Protein AF-A0AA37SQY0-F1 (afdb_monomer_lite)

Foldseek 3Di:
DDDPPDPDDDDPDDDPPPPPPVPDPCPVQVDADDDPPWDKDWFFFAKDWDKDKDKDKFWFAQDDDPPDPQWDKDKDQPDPVVSDIDIGIGGNDCVVDVRTDIDIDIDMDGPDIHHTRGIHIFTADDPVRQDLVLLLLLQVLLVVVVLHDPVSNDRDDDDPSSLNSLQVQCVVVSHTGRGRGPVSCVVSVND

Organism: NCBI:txid1099794

Secondary structure (DSSP, 8-state):
--S-----S-------------------TTS----TT-EEEEEEEPPEEEEEEEEEEEEEE----TT-TTEEEEEEEEETTTTEEEEEEEES-TTT---EEEEEEEEEEEEEEE---EEEEEEE--GGG--HHHHHHHHHHHHHTTSS-GGG-S-----HHHHHHHHHHHHHTTPPBSS-BHHHHHHTT--

Radius of gyration: 27.61 Å; chains: 1; bounding box: 55×55×75 Å

Sequence (191 aa):
MSLLKRYFFTFISLIILNHVSGQRNEKNDDFPPAEPGKCYAKCLIEDQIIFKTDSIDLIIYAGSKKDNPYVQEESILINEANKLTYTFLSVIDTTQEKDFIIHRQAIKWIEDVIAGGYTEWQEVVCEEDITPTLVAELRKKLYLKGYGQQSELKEGSVDSNLKAALVNYQKNNGLPIGSFDIKTLASLDLI

InterPro domains:
  IPR036365 PGBD-like superfamily [SSF47090] (126-188)

Structure (mmCIF, N/CA/C/O backbone):
data_AF-A0AA37SQY0-F1
#
_entry.id   AF-A0AA37SQY0-F1
#
loop_
_atom_site.group_PDB
_atom_site.id
_atom_site.type_symbol
_atom_site.label_atom_id
_atom_site.label_alt_id
_atom_site.label_comp_id
_atom_site.label_asym_id
_atom_site.label_entity_id
_atom_site.label_seq_id
_atom_site.pdbx_PDB_ins_code
_atom_site.Cartn_x
_atom_site.Cartn_y
_atom_site.Cartn_z
_atom_site.occupancy
_atom_site.B_iso_or_equiv
_atom_site.auth_seq_id
_atom_site.auth_comp_id
_atom_site.auth_asym_id
_atom_site.auth_atom_id
_atom_site.pdbx_PDB_model_num
ATOM 1 N N . MET A 1 1 ? -14.508 -25.262 45.337 1.00 43.69 1 MET A N 1
ATOM 2 C CA . MET A 1 1 ? -14.708 -26.680 45.698 1.00 43.69 1 MET A CA 1
ATOM 3 C C . MET A 1 1 ? -15.778 -27.243 44.777 1.00 43.69 1 MET A C 1
ATOM 5 O O . MET A 1 1 ? -16.863 -26.694 44.797 1.00 43.69 1 MET A O 1
ATOM 9 N N . SER A 1 2 ? -15.432 -28.263 43.972 1.00 43.53 2 SER A N 1
ATOM 10 C CA . SER A 1 2 ? -16.339 -29.173 43.236 1.00 43.53 2 SER A CA 1
ATOM 11 C C . SER A 1 2 ? -17.357 -28.511 42.287 1.00 43.53 2 SER A C 1
ATOM 13 O O . SER A 1 2 ? -18.346 -27.967 42.748 1.00 43.53 2 SER A O 1
ATOM 15 N N . LEU A 1 3 ? -17.156 -28.505 40.962 1.00 41.50 3 LEU A N 1
ATOM 16 C CA . LEU A 1 3 ? -17.853 -29.445 40.053 1.00 41.50 3 LEU A CA 1
ATOM 17 C C . LEU A 1 3 ? -17.256 -29.409 38.615 1.00 41.50 3 LEU A C 1
ATOM 19 O O . LEU A 1 3 ? -17.982 -29.315 37.634 1.00 41.50 3 LEU A O 1
ATOM 23 N N . LEU A 1 4 ? -15.926 -29.461 38.453 1.00 45.03 4 LEU A N 1
ATOM 24 C CA . LEU A 1 4 ? -15.295 -29.421 37.113 1.00 45.03 4 LEU A CA 1
ATOM 25 C C . LEU A 1 4 ? -14.230 -30.508 36.883 1.00 45.03 4 LEU A C 1
ATOM 27 O O . LEU A 1 4 ? -13.192 -30.276 36.273 1.00 45.03 4 LEU A O 1
ATOM 31 N N . LYS A 1 5 ? -14.467 -31.719 37.395 1.00 44.62 5 LYS A N 1
ATOM 32 C CA . LYS A 1 5 ? -13.603 -32.887 37.153 1.00 44.62 5 LYS A CA 1
ATOM 33 C C . LYS A 1 5 ? -14.441 -34.112 36.803 1.00 44.62 5 LYS A C 1
ATOM 35 O O . LYS A 1 5 ? -14.625 -34.979 37.651 1.00 44.62 5 LYS A O 1
ATOM 40 N N . ARG A 1 6 ? -14.978 -34.181 35.577 1.00 47.25 6 ARG A N 1
ATOM 41 C CA . ARG A 1 6 ? -15.508 -35.455 35.046 1.00 47.25 6 ARG A CA 1
ATOM 42 C C . ARG A 1 6 ? -15.684 -35.584 33.527 1.00 47.25 6 ARG A C 1
ATOM 44 O O . ARG A 1 6 ? -16.386 -36.486 33.099 1.00 47.25 6 ARG A O 1
ATOM 51 N N . TYR A 1 7 ? -15.008 -34.767 32.719 1.00 43.41 7 TYR A N 1
ATOM 52 C CA . TYR A 1 7 ? -15.026 -34.907 31.250 1.00 43.41 7 TYR A CA 1
ATOM 53 C C . TYR A 1 7 ? -13.628 -35.119 30.651 1.00 43.41 7 TYR A C 1
ATOM 55 O O . TYR A 1 7 ? -13.323 -34.661 29.558 1.00 43.41 7 TYR A O 1
ATOM 63 N N . PHE A 1 8 ? -12.765 -35.824 31.384 1.00 46.84 8 PHE A N 1
ATOM 64 C CA . PHE A 1 8 ? -11.517 -36.370 30.856 1.00 46.84 8 PHE A CA 1
ATOM 65 C C . PHE A 1 8 ? -11.734 -37.874 30.668 1.00 46.84 8 PHE A C 1
ATOM 67 O O . PHE A 1 8 ? -12.127 -38.531 31.627 1.00 46.84 8 PHE A O 1
ATOM 74 N N . PHE A 1 9 ? -11.466 -38.381 29.460 1.00 45.94 9 PHE A N 1
ATOM 75 C CA . PHE A 1 9 ? -11.670 -39.761 28.985 1.00 45.94 9 PHE A CA 1
ATOM 76 C C . PHE A 1 9 ? -13.113 -40.163 28.652 1.00 45.94 9 PHE A C 1
ATOM 78 O O . PHE A 1 9 ? -13.857 -40.600 29.516 1.00 45.94 9 PHE A O 1
ATOM 85 N N . THR A 1 10 ? -13.482 -40.060 27.370 1.00 45.62 10 THR A N 1
ATOM 86 C CA . THR A 1 10 ? -13.591 -41.200 26.428 1.00 45.62 10 THR A CA 1
ATOM 87 C C . THR A 1 10 ? -14.413 -40.768 25.212 1.00 45.62 10 THR A C 1
ATOM 89 O O . THR A 1 10 ? -15.632 -40.804 25.270 1.00 45.62 10 THR A O 1
ATOM 92 N N . PHE A 1 11 ? -13.762 -40.386 24.113 1.00 41.75 11 PHE A N 1
ATOM 93 C CA . PHE A 1 11 ? -14.316 -40.520 22.758 1.00 41.75 11 PHE A CA 1
ATOM 94 C C . PHE A 1 11 ? -13.142 -40.562 21.773 1.00 41.75 11 PHE A C 1
ATOM 96 O O . PHE A 1 11 ? -12.793 -39.591 21.110 1.00 41.75 11 PHE A O 1
ATOM 103 N N . ILE A 1 12 ? -12.491 -41.727 21.728 1.00 48.44 12 ILE A N 1
ATOM 104 C CA . ILE A 1 12 ? -11.784 -42.182 20.533 1.00 48.44 12 ILE A CA 1
ATOM 105 C C . ILE A 1 12 ? -12.899 -42.518 19.539 1.00 48.44 12 ILE A C 1
ATOM 107 O O . ILE A 1 12 ? -13.484 -43.595 19.591 1.00 48.44 12 ILE A O 1
ATOM 111 N N . SER A 1 13 ? -13.256 -41.551 18.700 1.00 44.78 13 SER A N 1
ATOM 112 C CA . SER A 1 13 ? -14.075 -41.762 17.511 1.00 44.78 13 SER A CA 1
ATOM 113 C C . SER A 1 13 ? -13.240 -41.314 16.329 1.00 44.78 13 SER A C 1
ATOM 115 O O . SER A 1 13 ? -12.817 -40.161 16.277 1.00 44.78 13 SER A O 1
ATOM 117 N N . LEU A 1 14 ? -12.985 -42.247 15.411 1.00 48.09 14 LEU A N 1
ATOM 118 C CA . LEU A 1 14 ? -12.404 -41.997 14.100 1.00 48.09 14 LEU A CA 1
ATOM 119 C C . LEU A 1 14 ? -13.107 -40.797 13.450 1.00 48.09 14 LEU A C 1
ATOM 121 O O . LEU A 1 14 ? -14.238 -40.915 12.985 1.00 48.09 14 LEU A O 1
ATOM 125 N N . ILE A 1 15 ? -12.429 -39.654 13.397 1.00 51.56 15 ILE A N 1
ATOM 126 C CA . ILE A 1 15 ? -12.750 -38.600 12.442 1.00 51.56 15 ILE A CA 1
ATOM 127 C C . ILE A 1 15 ? -11.827 -38.855 11.263 1.00 51.56 15 ILE A C 1
ATOM 129 O O . ILE A 1 15 ? -10.613 -38.671 11.334 1.00 51.56 15 ILE A O 1
ATOM 133 N N . ILE A 1 16 ? -12.437 -39.381 10.208 1.00 51.12 16 ILE A N 1
ATOM 134 C CA . ILE A 1 16 ? -11.861 -39.513 8.878 1.00 51.12 16 ILE A CA 1
ATOM 135 C C . ILE A 1 16 ? -11.237 -38.158 8.532 1.00 51.12 16 ILE A C 1
ATOM 137 O O . ILE A 1 16 ? -11.916 -37.132 8.591 1.00 51.12 16 ILE A O 1
ATOM 141 N N . LEU A 1 17 ? -9.941 -38.161 8.212 1.00 46.47 17 LEU A N 1
ATOM 142 C CA . LEU A 1 17 ? -9.257 -37.044 7.571 1.00 46.47 17 LEU A CA 1
ATOM 143 C C . LEU A 1 17 ? -9.988 -36.763 6.255 1.00 46.47 17 LEU A C 1
ATOM 145 O O . LEU A 1 17 ? -9.657 -37.323 5.212 1.00 46.47 17 LEU A O 1
ATOM 149 N N . ASN A 1 18 ? -11.010 -35.913 6.306 1.00 42.91 18 ASN A N 1
ATOM 150 C CA . ASN A 1 18 ? -11.489 -35.220 5.130 1.00 42.91 18 ASN A CA 1
ATOM 151 C C . ASN A 1 18 ? -10.342 -34.306 4.716 1.00 42.91 18 ASN A C 1
ATOM 153 O O . ASN A 1 18 ? -10.178 -33.205 5.241 1.00 42.91 18 ASN A O 1
ATOM 157 N N . HIS A 1 19 ? -9.513 -34.802 3.799 1.00 49.44 19 HIS A N 1
ATOM 158 C CA . HIS A 1 19 ? -8.729 -33.941 2.941 1.00 49.44 19 HIS A CA 1
ATOM 159 C C . HIS A 1 19 ? -9.726 -32.999 2.266 1.00 49.44 19 HIS A C 1
ATOM 161 O O . HIS A 1 19 ? -10.383 -33.355 1.291 1.00 49.44 19 HIS A O 1
ATOM 167 N N . VAL A 1 20 ? -9.850 -31.785 2.800 1.00 44.59 20 VAL A N 1
ATOM 168 C CA . VAL A 1 20 ? -10.261 -30.640 2.000 1.00 44.59 20 VAL A CA 1
ATOM 169 C C . VAL A 1 20 ? -9.120 -30.442 1.012 1.00 44.59 20 VAL A C 1
ATOM 171 O O . VAL A 1 20 ? -8.161 -29.716 1.256 1.00 44.59 20 VAL A O 1
ATOM 174 N N . SER A 1 21 ? -9.172 -31.177 -0.094 1.00 46.50 21 SER A N 1
ATOM 175 C CA . SER A 1 21 ? -8.490 -30.783 -1.310 1.00 46.50 21 SER A CA 1
ATOM 176 C C . SER A 1 21 ? -9.184 -29.507 -1.761 1.00 46.50 21 SER A C 1
ATOM 178 O O . SER A 1 21 ? -10.215 -29.555 -2.430 1.00 46.50 21 SER A O 1
ATOM 180 N N . GLY A 1 22 ? -8.656 -28.363 -1.319 1.00 40.88 22 GLY A N 1
ATOM 181 C CA . GLY A 1 22 ? -8.942 -27.091 -1.955 1.00 40.88 22 GLY A CA 1
ATOM 182 C C . GLY A 1 22 ? -8.564 -27.249 -3.419 1.00 40.88 22 GLY A C 1
ATOM 183 O O . GLY A 1 22 ? -7.381 -27.294 -3.752 1.00 40.88 22 GLY A O 1
ATOM 184 N N . GLN A 1 23 ? -9.560 -27.425 -4.282 1.00 40.59 23 GLN A N 1
ATOM 185 C CA . GLN A 1 23 ? -9.339 -27.399 -5.714 1.00 40.59 23 GLN A CA 1
ATOM 186 C C . GLN A 1 23 ? -9.007 -25.953 -6.069 1.00 40.59 23 GLN A C 1
ATOM 188 O O . GLN A 1 23 ? -9.896 -25.120 -6.239 1.00 40.59 23 GLN A O 1
ATOM 193 N N . ARG A 1 24 ? -7.709 -25.631 -6.126 1.00 44.53 24 ARG A N 1
ATOM 194 C CA . ARG A 1 24 ? -7.270 -24.482 -6.913 1.00 44.53 24 ARG A CA 1
ATOM 195 C C . ARG A 1 24 ? -7.721 -24.776 -8.336 1.00 44.53 24 ARG A C 1
ATOM 197 O O . ARG A 1 24 ? -7.338 -25.797 -8.897 1.00 44.53 24 ARG A O 1
ATOM 204 N N . ASN A 1 25 ? -8.564 -23.906 -8.880 1.00 39.97 25 ASN A N 1
ATOM 205 C CA . ASN A 1 25 ? -8.803 -23.856 -10.313 1.00 39.97 25 ASN A CA 1
ATOM 206 C C . ASN A 1 25 ? -7.439 -23.682 -10.984 1.00 39.97 25 ASN A C 1
ATOM 208 O O . ASN A 1 25 ? -6.819 -22.626 -10.861 1.00 39.97 25 ASN A O 1
ATOM 212 N N . GLU A 1 26 ? -6.967 -24.726 -11.653 1.00 47.94 26 GLU A N 1
ATOM 213 C CA . GLU A 1 26 ? -5.772 -24.701 -12.484 1.00 47.94 26 GLU A CA 1
ATOM 214 C C . GLU A 1 26 ? -6.125 -23.912 -13.754 1.00 47.94 26 GLU A C 1
ATOM 216 O O . GLU A 1 26 ? -6.417 -24.457 -14.815 1.00 47.94 26 GLU A O 1
ATOM 221 N N . LYS A 1 27 ? -6.190 -22.578 -13.630 1.00 52.88 27 LYS A N 1
ATOM 222 C CA . LYS A 1 27 ? -5.936 -21.724 -14.790 1.00 52.88 27 LYS A CA 1
ATOM 223 C C . LYS A 1 27 ? -4.530 -22.093 -15.250 1.00 52.88 27 LYS A C 1
ATOM 225 O O . LYS A 1 27 ? -3.634 -22.165 -14.416 1.00 52.88 27 LYS A O 1
ATOM 230 N N . ASN A 1 28 ? -4.370 -22.369 -16.538 1.00 54.75 28 ASN A N 1
ATOM 231 C CA . ASN A 1 28 ? -3.106 -22.777 -17.143 1.00 54.75 28 ASN A CA 1
ATOM 232 C C . ASN A 1 28 ? -2.086 -21.617 -17.011 1.00 54.75 28 ASN A C 1
ATOM 234 O O . ASN A 1 28 ? -1.988 -20.771 -17.893 1.00 54.75 28 ASN A O 1
ATOM 238 N N . ASP A 1 29 ? -1.422 -21.526 -15.852 1.00 66.12 29 ASP A N 1
ATOM 239 C CA . ASP A 1 29 ? -0.512 -20.451 -15.395 1.00 66.12 29 ASP A CA 1
ATOM 240 C C . ASP A 1 29 ? 0.921 -20.616 -15.947 1.00 66.12 29 ASP A C 1
ATOM 242 O O . ASP A 1 29 ? 1.838 -19.843 -15.649 1.00 66.12 29 ASP A O 1
ATOM 246 N N . ASP A 1 30 ? 1.124 -21.627 -16.790 1.00 82.44 30 ASP A N 1
ATOM 247 C CA . ASP A 1 30 ? 2.424 -21.921 -17.388 1.00 82.44 30 ASP A CA 1
ATOM 248 C C . ASP A 1 30 ? 2.841 -20.876 -18.433 1.00 82.44 30 ASP A C 1
ATOM 250 O O . ASP A 1 30 ? 4.036 -20.677 -18.654 1.00 82.44 30 ASP A O 1
ATOM 254 N N . PHE A 1 31 ? 1.883 -20.163 -19.040 1.00 86.81 31 PHE A N 1
ATOM 255 C CA . PHE A 1 31 ? 2.158 -19.191 -20.099 1.00 86.81 31 PHE A CA 1
ATOM 256 C C . PHE A 1 31 ? 1.565 -17.810 -19.800 1.00 86.81 31 PHE A C 1
ATOM 258 O O . PHE A 1 31 ? 0.456 -17.721 -19.266 1.00 86.81 31 PHE A O 1
ATOM 265 N N . PRO A 1 32 ? 2.274 -16.725 -20.170 1.00 91.00 32 PRO A N 1
ATOM 266 C CA . PRO A 1 32 ? 1.730 -15.380 -20.072 1.00 91.00 32 PRO A CA 1
ATOM 267 C C . PRO A 1 32 ? 0.530 -15.196 -21.011 1.00 91.00 32 PRO A C 1
ATOM 269 O O . PRO A 1 32 ? 0.438 -15.874 -22.042 1.00 91.00 32 PRO A O 1
ATOM 272 N N . PRO A 1 33 ? -0.360 -14.234 -20.720 1.00 92.62 33 PRO A N 1
ATOM 273 C CA . PRO A 1 33 ? -1.361 -13.786 -21.678 1.00 92.62 33 PRO A CA 1
ATOM 274 C C . PRO A 1 33 ? -0.713 -13.327 -22.994 1.00 92.62 33 PRO A C 1
ATOM 276 O O . PRO A 1 33 ? 0.300 -12.629 -22.996 1.00 92.62 33 PRO A O 1
ATOM 279 N N . ALA A 1 34 ? -1.304 -13.718 -24.123 1.00 89.50 34 ALA A N 1
ATOM 280 C CA . ALA A 1 34 ? -0.822 -13.366 -25.457 1.00 89.50 34 ALA A CA 1
ATOM 281 C C . ALA A 1 34 ? -1.688 -12.249 -26.061 1.00 89.50 34 ALA A C 1
ATOM 283 O O . ALA A 1 34 ? -2.587 -12.504 -26.864 1.00 89.50 34 ALA A O 1
ATOM 284 N N . GLU A 1 35 ? -1.424 -11.008 -25.651 1.00 94.19 35 GLU A N 1
ATOM 285 C CA . GLU A 1 35 ? -2.088 -9.807 -26.168 1.00 94.19 35 GLU A CA 1
ATOM 286 C C . GLU A 1 35 ? -1.117 -9.001 -27.060 1.00 94.19 35 GLU A C 1
ATOM 288 O O . GLU A 1 35 ? 0.022 -8.757 -26.653 1.00 94.19 35 GLU A O 1
ATOM 293 N N . PRO A 1 36 ? -1.516 -8.585 -28.281 1.00 95.19 36 PRO A N 1
ATOM 294 C CA . PRO A 1 36 ? -0.636 -7.833 -29.175 1.00 95.19 36 PRO A CA 1
ATOM 295 C C . PRO A 1 36 ? -0.122 -6.531 -28.548 1.00 95.19 36 PRO A C 1
ATOM 297 O O . PRO A 1 36 ? -0.911 -5.721 -28.067 1.00 95.19 36 PRO A O 1
ATOM 300 N N . GLY A 1 37 ? 1.195 -6.317 -28.606 1.00 93.25 37 GLY A N 1
ATOM 301 C CA . GLY A 1 37 ? 1.842 -5.104 -28.092 1.00 93.25 37 GLY A CA 1
ATOM 302 C C . GLY A 1 37 ? 1.960 -5.034 -26.568 1.00 93.25 37 GLY A C 1
ATOM 303 O O . GLY A 1 37 ? 2.314 -3.981 -26.052 1.00 93.25 37 GLY A O 1
ATOM 304 N N . LYS A 1 38 ? 1.663 -6.122 -25.847 1.00 96.12 38 LYS A N 1
ATOM 305 C CA . LYS A 1 38 ? 1.801 -6.192 -24.391 1.00 96.12 38 LYS A CA 1
ATOM 306 C C . LYS A 1 38 ? 2.875 -7.181 -23.974 1.00 96.12 38 LYS A C 1
ATOM 308 O O . LYS A 1 38 ? 3.024 -8.248 -24.571 1.00 96.12 38 LYS A O 1
ATOM 313 N N . CYS A 1 39 ? 3.572 -6.842 -22.898 1.00 96.75 39 CYS A N 1
ATOM 314 C CA . CYS A 1 39 ? 4.562 -7.698 -22.269 1.00 96.75 39 CYS A CA 1
ATOM 315 C C . CYS A 1 39 ? 4.103 -8.083 -20.868 1.00 96.75 39 CYS A C 1
ATOM 317 O O . CYS A 1 39 ? 3.437 -7.308 -20.184 1.00 96.75 39 CYS A O 1
ATOM 319 N N . TYR A 1 40 ? 4.470 -9.287 -20.437 1.00 96.25 40 TYR A N 1
ATOM 320 C CA . TYR A 1 40 ? 4.090 -9.804 -19.129 1.00 96.25 40 TYR A CA 1
ATOM 321 C C . TYR A 1 40 ? 5.300 -10.372 -18.404 1.00 96.25 40 TYR A C 1
ATOM 323 O O . TYR A 1 40 ? 6.168 -10.998 -19.014 1.00 96.25 40 TYR A O 1
ATOM 331 N N . ALA A 1 41 ? 5.327 -10.193 -17.087 1.00 95.44 41 ALA A N 1
ATOM 332 C CA . ALA A 1 41 ? 6.287 -10.839 -16.204 1.00 95.44 41 ALA A CA 1
ATOM 333 C C . ALA A 1 41 ? 5.563 -11.515 -15.040 1.00 95.44 41 ALA A C 1
ATOM 335 O O . ALA A 1 41 ? 4.502 -11.069 -14.600 1.00 95.44 41 ALA A O 1
ATOM 336 N N . LYS A 1 42 ? 6.148 -12.604 -14.541 1.00 94.19 42 LYS A N 1
ATOM 337 C CA . LYS A 1 42 ? 5.644 -13.311 -13.367 1.00 94.19 42 LYS A CA 1
ATOM 338 C C . LYS A 1 42 ? 6.103 -12.556 -12.117 1.00 94.19 42 LYS A C 1
ATOM 340 O O . LYS A 1 42 ? 7.280 -12.603 -11.763 1.00 94.19 42 LYS A O 1
ATOM 345 N N . CYS A 1 43 ? 5.186 -11.831 -11.484 1.00 94.88 43 CYS A N 1
ATOM 346 C CA . CYS A 1 43 ? 5.457 -11.006 -10.306 1.00 94.88 43 CYS A CA 1
ATOM 347 C C . CYS A 1 43 ? 4.997 -11.710 -9.032 1.00 94.88 43 CYS A C 1
ATOM 349 O O . CYS A 1 43 ? 3.995 -12.423 -9.043 1.00 94.88 43 CYS A O 1
ATOM 351 N N . LEU A 1 44 ? 5.707 -11.483 -7.926 1.00 95.56 44 LEU A N 1
ATOM 352 C CA . LEU A 1 44 ? 5.274 -11.944 -6.607 1.00 95.56 44 LEU A CA 1
ATOM 353 C C . LEU A 1 44 ? 4.158 -11.027 -6.093 1.00 95.56 44 LEU A C 1
ATOM 355 O O . LEU A 1 44 ? 4.326 -9.808 -6.064 1.00 95.56 44 LEU A O 1
ATOM 359 N N . ILE A 1 45 ? 3.045 -11.620 -5.673 1.00 94.62 45 ILE A N 1
ATOM 360 C CA . ILE A 1 45 ? 1.938 -10.930 -5.014 1.00 94.62 45 ILE A CA 1
ATOM 361 C C . ILE A 1 45 ? 2.040 -11.214 -3.516 1.00 94.62 45 ILE A C 1
ATOM 363 O O . ILE A 1 45 ? 2.003 -12.371 -3.098 1.00 94.62 45 ILE A O 1
ATOM 367 N N . GLU A 1 46 ? 2.217 -10.171 -2.709 1.00 93.81 46 GLU A N 1
ATOM 368 C CA . GLU A 1 46 ? 2.218 -10.263 -1.243 1.00 93.81 46 GLU A CA 1
ATOM 369 C C . GLU A 1 46 ? 0.795 -10.161 -0.672 1.00 93.81 46 GLU A C 1
ATOM 371 O O . GLU A 1 46 ? -0.163 -9.869 -1.393 1.00 93.81 46 GLU A O 1
ATOM 376 N N . ASP A 1 47 ? 0.657 -10.457 0.621 1.00 91.62 47 ASP A N 1
ATOM 377 C CA . ASP A 1 47 ? -0.617 -10.370 1.333 1.00 91.62 47 ASP A CA 1
ATOM 378 C C . ASP A 1 47 ? -1.188 -8.950 1.230 1.00 91.62 47 ASP A C 1
ATOM 380 O O . ASP A 1 47 ? -0.491 -7.963 1.481 1.00 91.62 47 ASP A O 1
ATOM 384 N N . GLN A 1 48 ? -2.474 -8.839 0.901 1.00 87.12 48 GLN A N 1
ATOM 385 C CA . GLN A 1 48 ? -3.165 -7.553 0.857 1.00 87.12 48 GLN A CA 1
ATOM 386 C C . GLN A 1 48 ? -4.095 -7.428 2.058 1.00 87.12 48 GLN A C 1
ATOM 388 O O . GLN A 1 48 ? -4.983 -8.256 2.262 1.00 87.12 48 GLN A O 1
ATOM 393 N N . ILE A 1 49 ? -3.896 -6.370 2.845 1.00 88.31 49 ILE A N 1
ATOM 394 C CA . ILE A 1 49 ? -4.755 -6.042 3.984 1.00 88.31 49 ILE A CA 1
ATOM 395 C C . ILE A 1 49 ? -5.750 -4.979 3.536 1.00 88.31 49 ILE A C 1
ATOM 397 O O . ILE A 1 49 ? -5.373 -3.842 3.238 1.00 88.31 49 ILE A O 1
ATOM 401 N N . ILE A 1 50 ? -7.027 -5.345 3.511 1.00 87.12 50 ILE A N 1
ATOM 402 C CA . ILE A 1 50 ? -8.117 -4.425 3.208 1.00 87.12 50 ILE A CA 1
ATOM 403 C C . ILE A 1 50 ? -8.644 -3.883 4.528 1.00 87.12 50 ILE A C 1
ATOM 405 O O . ILE A 1 50 ? -9.010 -4.634 5.432 1.00 87.12 50 ILE A O 1
ATOM 409 N N . PHE A 1 51 ? -8.674 -2.560 4.643 1.00 89.31 51 PHE A N 1
ATOM 410 C CA . PHE A 1 51 ? -9.200 -1.886 5.818 1.00 89.31 51 PHE A CA 1
ATOM 411 C C . PHE A 1 51 ? -10.523 -1.212 5.509 1.00 89.31 51 PHE A C 1
ATOM 413 O O . PHE A 1 51 ? -10.656 -0.539 4.486 1.00 89.31 51 PHE A O 1
ATOM 420 N N . LYS A 1 52 ? -11.432 -1.274 6.476 1.00 92.69 52 LYS A N 1
ATOM 421 C CA . LYS A 1 52 ? -12.679 -0.525 6.460 1.00 92.69 52 LYS A CA 1
ATOM 422 C C . LYS A 1 52 ? -12.699 0.492 7.590 1.00 92.69 52 LYS A C 1
ATOM 424 O O . LYS A 1 52 ? -12.217 0.229 8.693 1.00 92.69 52 LYS A O 1
ATOM 429 N N . THR A 1 53 ? -13.248 1.662 7.288 1.00 92.25 53 THR A N 1
ATOM 430 C CA . THR A 1 53 ? -13.488 2.724 8.263 1.00 92.25 53 THR A CA 1
ATOM 431 C C . THR A 1 53 ? -14.980 2.823 8.502 1.00 92.25 53 THR A C 1
ATOM 433 O O . THR A 1 53 ? -15.738 3.042 7.562 1.00 92.25 53 THR A O 1
ATOM 436 N N . ASP A 1 54 ? -15.382 2.716 9.758 1.00 89.50 54 ASP A N 1
ATOM 437 C CA . ASP A 1 54 ? -16.767 2.839 10.199 1.00 89.50 54 ASP A CA 1
ATOM 438 C C . ASP A 1 54 ? -16.811 3.734 11.451 1.00 89.50 54 ASP A C 1
ATOM 440 O O . ASP A 1 54 ? -15.780 4.090 12.030 1.00 89.50 54 ASP A O 1
ATOM 444 N N . SER A 1 55 ? -18.006 4.176 11.846 1.00 91.31 55 SER A N 1
ATOM 445 C CA . SER A 1 55 ? -18.195 5.034 13.024 1.00 91.31 55 SER A CA 1
ATOM 446 C C . SER A 1 55 ? -18.955 4.301 14.119 1.00 91.31 55 SER A C 1
ATOM 448 O O . SER A 1 55 ? -19.995 3.704 13.850 1.00 91.31 55 SER A O 1
ATOM 450 N N . ILE A 1 56 ? -18.462 4.401 15.352 1.00 90.62 56 ILE A N 1
ATOM 451 C CA . ILE A 1 56 ? -19.135 3.903 16.554 1.00 90.62 56 ILE A CA 1
ATOM 452 C C . ILE A 1 56 ? -19.464 5.061 17.494 1.00 90.62 56 ILE A C 1
ATOM 454 O O . ILE A 1 56 ? -18.725 6.043 17.565 1.00 90.62 56 ILE A O 1
ATOM 458 N N . ASP A 1 57 ? -20.571 4.944 18.217 1.00 94.06 57 ASP A N 1
ATOM 459 C CA . ASP A 1 57 ? -20.971 5.906 19.239 1.00 94.06 57 ASP A CA 1
ATOM 460 C C . ASP A 1 57 ? -20.494 5.388 20.609 1.00 94.06 57 ASP A C 1
ATOM 462 O O . ASP A 1 57 ? -20.922 4.331 21.070 1.00 94.06 57 ASP A O 1
ATOM 466 N N . LEU A 1 58 ? -19.577 6.119 21.246 1.00 94.06 58 LEU A N 1
ATOM 467 C CA . LEU A 1 58 ? -19.055 5.824 22.582 1.00 94.06 58 LEU A CA 1
ATOM 468 C C . LEU A 1 58 ? -19.928 6.511 23.634 1.00 94.06 58 LEU A C 1
ATOM 470 O O . LEU A 1 58 ? -20.128 7.725 23.564 1.00 94.06 58 LEU A O 1
ATOM 474 N N . ILE A 1 59 ? -20.415 5.761 24.621 1.00 96.25 59 ILE A N 1
ATOM 475 C CA . ILE A 1 59 ? -21.278 6.279 25.692 1.00 96.25 59 ILE A CA 1
ATOM 476 C C . ILE A 1 59 ? -20.413 6.612 26.913 1.00 96.25 59 ILE A C 1
ATOM 478 O O . ILE A 1 59 ? -20.329 5.844 27.867 1.00 96.25 59 ILE A O 1
ATOM 482 N N . ILE A 1 60 ? -19.721 7.747 26.867 1.00 96.75 60 ILE A N 1
ATOM 483 C CA . ILE A 1 60 ? -18.709 8.114 27.864 1.00 96.75 60 ILE A CA 1
ATOM 484 C C . ILE A 1 60 ? -19.387 8.687 29.112 1.00 96.75 60 ILE A C 1
ATOM 486 O O . ILE A 1 60 ? -20.161 9.641 29.028 1.00 96.75 60 ILE A O 1
ATOM 490 N N . TYR A 1 61 ? -19.062 8.140 30.279 1.00 97.44 61 TYR A N 1
ATOM 491 C CA . TYR A 1 61 ? -19.526 8.631 31.571 1.00 97.44 61 TYR A CA 1
ATOM 492 C C . TYR A 1 61 ? -18.984 10.038 31.851 1.00 97.44 61 TYR A C 1
ATOM 494 O O . TYR A 1 61 ? -17.777 10.277 31.808 1.00 97.44 61 TYR A O 1
ATOM 502 N N . ALA A 1 62 ? -19.890 10.963 32.162 1.00 96.31 62 ALA A N 1
ATOM 503 C CA . ALA A 1 62 ? -19.595 12.367 32.446 1.00 96.31 62 ALA A CA 1
ATOM 504 C C . ALA A 1 62 ? -19.878 12.755 33.909 1.00 96.31 62 ALA A C 1
ATOM 506 O O . ALA A 1 62 ? -19.708 13.917 34.284 1.00 96.31 62 ALA A O 1
ATOM 507 N N . GLY A 1 63 ? -20.318 11.803 34.736 1.00 93.75 63 GLY A N 1
ATOM 508 C CA . GLY A 1 63 ? -20.581 12.030 36.152 1.00 93.75 63 GLY A CA 1
ATOM 509 C C . GLY A 1 63 ? -19.329 11.945 37.034 1.00 93.75 63 GLY A C 1
ATOM 510 O O . GLY A 1 63 ? -18.236 11.575 36.607 1.00 93.75 63 GLY A O 1
ATOM 511 N N . SER A 1 64 ? -19.502 12.277 38.314 1.00 92.12 64 SER A N 1
ATOM 512 C CA . SER A 1 64 ? -18.399 12.386 39.288 1.00 92.12 64 SER A CA 1
ATOM 513 C C . SER A 1 64 ? -18.318 11.216 40.279 1.00 92.12 64 SER A C 1
ATOM 515 O O . SER A 1 64 ? -17.434 11.194 41.141 1.00 92.12 64 SER A O 1
ATOM 517 N N . LYS A 1 65 ? -19.252 10.255 40.221 1.00 92.62 65 LYS A N 1
ATOM 518 C CA . LYS A 1 65 ? -19.327 9.147 41.184 1.00 92.62 65 LYS A CA 1
ATOM 519 C C . LYS A 1 65 ? -18.313 8.064 40.807 1.00 92.62 65 LYS A C 1
ATOM 521 O O . LYS A 1 65 ? -18.490 7.375 39.811 1.00 92.62 65 LYS A O 1
ATOM 526 N N . LYS A 1 66 ? -17.273 7.896 41.631 1.00 82.06 66 LYS A N 1
ATOM 527 C CA . LYS A 1 66 ? -16.190 6.922 41.389 1.00 82.06 66 LYS A CA 1
ATOM 528 C C . LYS A 1 66 ? -16.664 5.464 41.423 1.00 82.06 66 LYS A C 1
ATOM 530 O O . LYS A 1 66 ? -16.297 4.696 40.548 1.00 82.06 66 LYS A O 1
ATOM 535 N N . ASP A 1 67 ? -17.517 5.116 42.385 1.00 89.88 67 ASP A N 1
ATOM 536 C CA . ASP A 1 67 ? -18.035 3.750 42.568 1.00 89.88 67 ASP A CA 1
ATOM 537 C C . ASP A 1 67 ? -19.440 3.618 41.970 1.00 89.88 67 ASP A C 1
ATOM 539 O O . ASP A 1 67 ? -20.434 3.362 42.661 1.00 89.88 67 ASP A O 1
ATOM 543 N N . ASN A 1 68 ? -19.557 3.916 40.680 1.00 92.25 68 ASN A N 1
ATOM 544 C CA . ASN A 1 68 ? -20.819 3.798 39.972 1.00 92.25 68 ASN A CA 1
ATOM 545 C C . ASN A 1 68 ? -20.988 2.369 39.425 1.00 92.25 68 ASN A C 1
ATOM 547 O O . ASN A 1 68 ? -20.207 1.965 38.572 1.00 92.25 68 ASN A O 1
ATOM 551 N N . PRO A 1 69 ? -21.989 1.587 39.875 1.00 95.25 69 PRO A N 1
ATOM 552 C CA . PRO A 1 69 ? -22.168 0.215 39.397 1.00 95.25 69 PRO A CA 1
ATOM 553 C C . PRO A 1 69 ? -22.617 0.128 37.928 1.00 95.25 69 PRO A C 1
ATOM 555 O O . PRO A 1 69 ? -22.647 -0.968 37.377 1.00 95.25 69 PRO A O 1
ATOM 558 N N . TYR A 1 70 ? -22.975 1.255 37.303 1.00 96.56 70 TYR A N 1
ATOM 559 C CA . TYR A 1 70 ? -23.452 1.331 35.918 1.00 96.56 70 TYR A CA 1
ATOM 560 C C . TYR A 1 70 ? -22.395 1.859 34.940 1.00 96.56 70 TYR A C 1
ATOM 562 O O . TYR A 1 70 ? -22.732 2.205 33.805 1.00 96.56 70 TYR A O 1
ATOM 570 N N . VAL A 1 71 ? -21.128 1.927 35.362 1.00 96.50 71 VAL A N 1
ATOM 571 C CA . VAL A 1 71 ? -20.004 2.295 34.492 1.00 96.50 71 VAL A CA 1
ATOM 572 C C . VAL A 1 71 ? -18.959 1.190 34.480 1.00 96.50 71 VAL A C 1
ATOM 574 O O . VAL A 1 71 ? -18.752 0.508 35.483 1.00 96.50 71 VAL A O 1
ATOM 577 N N . GLN A 1 72 ? -18.278 1.032 33.353 1.00 96.31 72 GLN A N 1
ATOM 578 C CA . GLN A 1 72 ? -17.147 0.121 33.213 1.00 96.31 72 GLN A CA 1
ATOM 579 C C . GLN A 1 72 ? -15.988 0.816 32.506 1.00 96.31 72 GLN A C 1
ATOM 581 O O . GLN A 1 72 ? -16.202 1.707 31.690 1.00 96.31 72 GLN A O 1
ATOM 586 N N . GLU A 1 73 ? -14.758 0.420 32.813 1.00 95.69 73 GLU A N 1
ATOM 587 C CA . GLU A 1 73 ? -13.593 0.904 32.077 1.00 95.69 73 GLU A CA 1
ATOM 588 C C . GLU A 1 73 ? -13.486 0.173 30.733 1.00 95.69 73 GLU A C 1
ATOM 590 O O . GLU A 1 73 ? -13.498 -1.057 30.678 1.00 95.69 73 GLU A O 1
ATOM 595 N N . GLU A 1 74 ? -13.378 0.935 29.652 1.00 94.44 74 GLU A N 1
ATOM 596 C CA . GLU A 1 74 ? -13.147 0.437 28.300 1.00 94.44 74 GLU A CA 1
ATOM 597 C C . GLU A 1 74 ? -11.908 1.099 27.703 1.00 9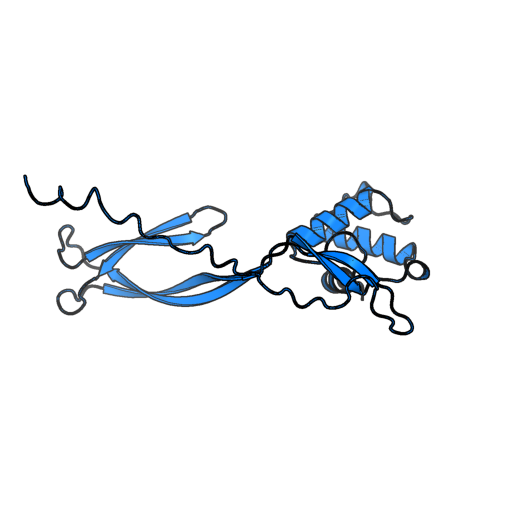4.44 74 GLU A C 1
ATOM 599 O O . GLU A 1 74 ? -11.528 2.214 28.070 1.00 94.44 74 GLU A O 1
ATOM 604 N N . SER A 1 75 ? -11.274 0.418 26.750 1.00 91.31 75 SER A N 1
ATOM 605 C CA . SER A 1 75 ? -10.139 0.957 26.005 1.00 91.31 75 SER A CA 1
ATOM 606 C C . SER A 1 75 ? -10.320 0.742 24.512 1.00 91.31 75 SER A C 1
ATOM 608 O O . SER A 1 75 ? -10.676 -0.350 24.075 1.00 91.31 75 SER A O 1
ATOM 610 N N . ILE A 1 76 ? -10.001 1.767 23.725 1.00 89.81 76 ILE A N 1
ATOM 611 C CA . ILE A 1 76 ? -9.961 1.687 22.263 1.00 89.81 76 ILE A CA 1
ATOM 612 C C . ILE A 1 76 ? -8.567 2.021 21.738 1.00 89.81 76 ILE A C 1
ATOM 614 O O . ILE A 1 76 ? -7.855 2.858 22.298 1.00 89.81 76 ILE A O 1
ATOM 618 N N . LEU A 1 77 ? -8.174 1.372 20.644 1.00 84.50 77 LEU A N 1
ATOM 619 C CA . LEU A 1 77 ? -6.935 1.676 19.936 1.00 84.50 77 LEU A CA 1
ATOM 620 C C . LEU A 1 77 ? -7.174 2.867 19.001 1.00 84.50 77 LEU A C 1
ATOM 622 O O . LEU A 1 77 ? -7.949 2.771 18.055 1.00 84.50 77 LEU A O 1
ATOM 626 N N . ILE A 1 78 ? -6.517 3.994 19.274 1.00 82.81 78 ILE A N 1
ATOM 627 C CA . ILE A 1 78 ? -6.629 5.214 18.459 1.00 82.81 78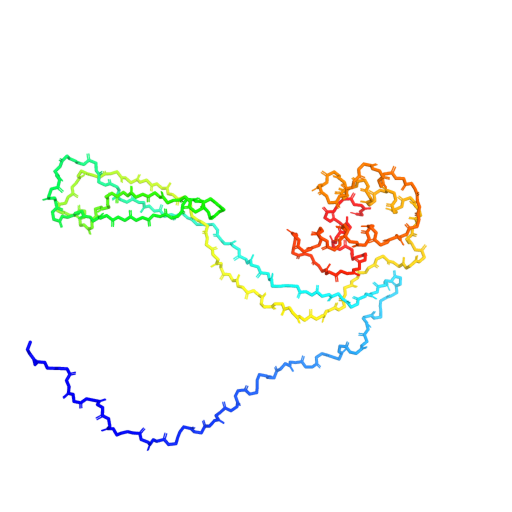 ILE A CA 1
ATOM 628 C C . ILE A 1 78 ? -5.599 5.212 17.329 1.00 82.81 78 ILE A C 1
ATOM 630 O O . ILE A 1 78 ? -5.853 5.730 16.243 1.00 82.81 78 ILE A O 1
ATOM 634 N N . ASN A 1 79 ? -4.414 4.658 17.581 1.00 78.81 79 ASN A N 1
ATOM 635 C CA . ASN A 1 79 ? -3.334 4.635 16.605 1.00 78.81 79 ASN A CA 1
ATOM 636 C C . ASN A 1 79 ? -2.571 3.313 16.687 1.00 78.81 79 ASN A C 1
ATOM 638 O O . ASN A 1 79 ? -1.933 3.026 17.700 1.00 78.81 79 ASN A O 1
ATOM 642 N N . GLU A 1 80 ? -2.607 2.538 15.604 1.00 78.44 80 GLU A N 1
ATOM 643 C CA . GLU A 1 80 ? -1.910 1.252 15.522 1.00 78.44 80 GLU 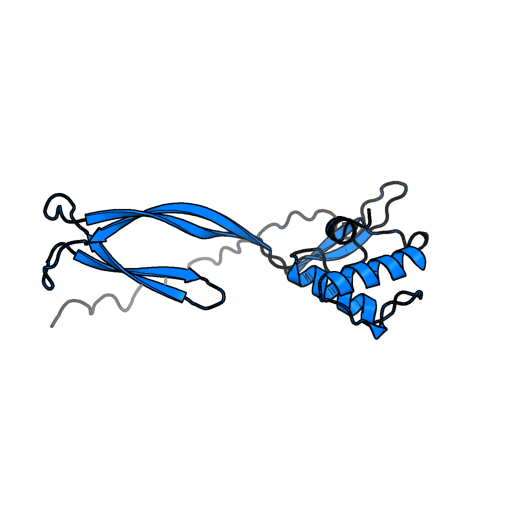A CA 1
ATOM 644 C C . GLU A 1 80 ? -0.383 1.413 15.507 1.00 78.44 80 GLU A C 1
ATOM 646 O O . GLU A 1 80 ? 0.312 0.700 16.230 1.00 78.44 80 GLU A O 1
ATOM 651 N N . ALA A 1 81 ? 0.144 2.386 14.753 1.00 76.00 81 ALA A N 1
ATOM 652 C CA . ALA A 1 81 ? 1.586 2.581 14.569 1.00 76.00 81 ALA A CA 1
ATOM 653 C C . ALA A 1 81 ? 2.321 2.873 15.888 1.00 76.00 81 ALA A C 1
ATOM 655 O O . ALA A 1 81 ? 3.389 2.323 16.146 1.00 76.00 81 ALA A O 1
ATOM 656 N N . ASN A 1 82 ? 1.718 3.695 16.748 1.00 83.69 82 ASN A N 1
ATOM 657 C CA . ASN A 1 82 ? 2.272 4.071 18.049 1.00 83.69 82 ASN A CA 1
ATOM 658 C C . ASN A 1 82 ? 1.681 3.257 19.208 1.00 83.69 82 ASN A C 1
ATOM 660 O O . ASN A 1 82 ? 1.995 3.541 20.363 1.00 83.69 82 ASN A O 1
ATOM 664 N N . LYS A 1 83 ? 0.805 2.282 18.917 1.00 86.94 83 LYS A N 1
ATOM 665 C CA . LYS A 1 83 ? 0.023 1.529 19.913 1.00 86.94 83 LYS A CA 1
ATOM 666 C C . LYS A 1 83 ? -0.670 2.440 20.937 1.00 86.94 83 LYS A C 1
ATOM 668 O O . LYS A 1 83 ? -0.700 2.142 22.128 1.00 86.94 83 LYS A O 1
ATOM 673 N N . LEU A 1 84 ? -1.199 3.575 20.480 1.00 86.31 84 LEU A N 1
ATOM 674 C CA . LEU A 1 84 ? -1.842 4.550 21.357 1.00 86.31 84 LEU A CA 1
ATOM 675 C C . LEU A 1 84 ? -3.266 4.098 21.676 1.00 86.31 84 LEU A C 1
ATOM 677 O O . LEU A 1 84 ? -4.105 4.013 20.777 1.00 86.31 84 LEU A O 1
ATOM 681 N N . THR A 1 85 ? -3.541 3.862 22.954 1.00 89.38 85 THR A N 1
ATOM 682 C CA . THR A 1 85 ? -4.864 3.494 23.465 1.00 89.38 85 THR A CA 1
ATOM 683 C C . THR A 1 85 ? -5.501 4.645 24.232 1.00 89.38 85 THR A C 1
ATOM 685 O O . THR A 1 85 ? -4.813 5.388 24.930 1.00 89.38 85 THR A O 1
ATOM 688 N N . TYR A 1 86 ? -6.822 4.766 24.142 1.00 89.00 86 TYR A N 1
ATOM 689 C CA . TYR A 1 86 ? -7.618 5.676 24.957 1.00 89.00 86 TYR A CA 1
ATOM 690 C C . TYR A 1 86 ? -8.549 4.889 25.857 1.00 89.00 86 TYR A C 1
ATOM 692 O O . TYR A 1 86 ? -9.346 4.087 25.371 1.00 89.00 86 TYR A O 1
ATOM 700 N N . THR A 1 87 ? -8.420 5.137 27.155 1.00 93.56 87 THR A N 1
ATOM 701 C CA . THR A 1 87 ? -9.212 4.502 28.202 1.00 93.56 87 THR A CA 1
ATOM 702 C C . THR A 1 87 ? -10.248 5.485 28.719 1.00 93.56 87 THR A C 1
ATOM 704 O O . THR A 1 87 ? -9.923 6.639 29.003 1.00 93.56 87 THR A O 1
ATOM 707 N N . PHE A 1 88 ? -11.487 5.029 28.843 1.00 93.81 88 PHE A N 1
ATOM 708 C CA . PHE A 1 88 ? -12.606 5.834 29.310 1.00 93.81 88 PHE A CA 1
ATOM 709 C C . PHE A 1 88 ? -13.570 4.988 30.138 1.00 93.81 88 PHE A C 1
ATOM 711 O O . PHE A 1 88 ? -13.569 3.762 30.072 1.00 93.81 88 PHE A O 1
ATOM 718 N N . LEU A 1 89 ? -14.406 5.662 30.923 1.00 96.50 89 LEU A N 1
ATOM 719 C CA . LEU A 1 89 ? -15.528 5.027 31.598 1.00 96.50 89 LEU A CA 1
ATOM 720 C C . LEU A 1 89 ? -16.729 5.045 30.652 1.00 96.50 89 LEU A C 1
ATOM 722 O O . LEU A 1 89 ? -17.150 6.114 30.216 1.00 96.50 89 LEU A O 1
ATOM 726 N N . SER A 1 90 ? -17.254 3.873 30.326 1.00 96.19 90 SER A N 1
ATOM 727 C CA . SER A 1 90 ? -18.415 3.654 29.467 1.00 96.19 90 SER A CA 1
ATOM 728 C C . SER A 1 90 ? -19.646 3.357 30.320 1.00 96.19 90 SER A C 1
ATOM 730 O O . SER A 1 90 ? -19.556 2.591 31.282 1.00 96.19 90 SER A O 1
ATOM 732 N N . VAL A 1 91 ? -20.795 3.950 29.995 1.00 97.44 91 VAL A N 1
ATOM 733 C CA . VAL A 1 91 ? -22.063 3.649 30.676 1.00 97.44 91 VAL A CA 1
ATOM 734 C C . VAL A 1 91 ? -22.686 2.387 30.084 1.00 97.44 91 VAL A C 1
ATOM 736 O O . VAL A 1 91 ? -23.081 2.372 28.920 1.00 97.44 91 VAL A O 1
ATOM 739 N N . ILE A 1 92 ? -22.827 1.344 30.908 1.00 95.69 92 ILE A N 1
ATOM 740 C CA . ILE A 1 92 ? -23.354 0.035 30.478 1.00 95.69 92 ILE A CA 1
ATOM 741 C C . ILE A 1 92 ? -24.881 -0.060 30.529 1.00 95.69 92 ILE A C 1
ATOM 743 O O . ILE A 1 92 ? -25.467 -0.890 29.838 1.00 95.69 92 ILE A O 1
ATOM 747 N N . ASP A 1 93 ? -25.533 0.785 31.333 1.00 95.56 93 ASP A N 1
ATOM 748 C CA . ASP A 1 93 ? -26.992 0.858 31.432 1.00 95.56 93 ASP A CA 1
ATOM 749 C C . ASP A 1 93 ? -27.455 2.318 31.488 1.00 95.56 93 ASP A C 1
ATOM 751 O O . ASP A 1 93 ? -27.518 2.957 32.542 1.00 95.56 93 ASP A O 1
ATOM 755 N N . THR A 1 94 ? -27.825 2.843 30.320 1.00 94.88 94 THR A N 1
ATOM 756 C CA . THR A 1 94 ? -28.312 4.220 30.160 1.00 94.88 94 THR A CA 1
ATOM 757 C C . THR A 1 94 ? -29.714 4.440 30.733 1.00 94.88 94 THR A C 1
ATOM 759 O O . THR A 1 94 ? -30.224 5.563 30.704 1.00 94.88 94 THR A O 1
ATOM 762 N N . THR A 1 95 ? -30.397 3.403 31.237 1.00 96.44 95 THR A N 1
ATOM 763 C CA . THR A 1 95 ? -31.668 3.561 31.964 1.00 96.44 95 THR A CA 1
ATOM 764 C C . THR A 1 95 ? -31.436 3.937 33.422 1.00 96.44 95 THR A C 1
ATOM 766 O O . THR A 1 95 ? -32.221 4.713 33.967 1.00 96.44 95 THR A O 1
ATOM 769 N N . GLN A 1 96 ? -30.337 3.450 34.006 1.00 96.19 96 GLN A N 1
ATOM 770 C CA . GLN A 1 96 ? -29.952 3.681 35.398 1.00 96.19 96 GLN A CA 1
ATOM 771 C C . GLN A 1 96 ? -29.003 4.870 35.561 1.00 96.19 96 GLN A C 1
ATOM 773 O O . GLN A 1 96 ? -29.042 5.544 36.588 1.00 96.19 96 GLN A O 1
ATOM 778 N N . GLU A 1 97 ? -28.185 5.151 34.545 1.00 96.12 97 GLU A N 1
ATOM 779 C CA . GLU A 1 97 ? -27.257 6.279 34.525 1.00 96.12 97 GLU A CA 1
ATOM 780 C C . GLU A 1 97 ? -27.570 7.227 33.358 1.00 96.12 97 GLU A C 1
ATOM 782 O O . GLU A 1 97 ? -27.752 6.799 32.218 1.00 96.12 97 GLU A O 1
ATOM 787 N N . LYS A 1 98 ? -27.663 8.528 33.648 1.00 95.88 98 LYS A N 1
ATOM 788 C CA . LYS A 1 98 ? -28.035 9.584 32.691 1.00 95.88 98 LYS A CA 1
ATOM 789 C C . LYS A 1 98 ? -26.919 10.597 32.452 1.00 95.88 98 LYS A C 1
ATOM 791 O O . LYS A 1 98 ? -26.985 11.326 31.465 1.00 95.88 98 LYS A O 1
ATOM 796 N N . ASP A 1 99 ? -25.891 10.606 33.296 1.00 96.94 99 ASP A N 1
ATOM 797 C CA . ASP A 1 99 ? -24.732 11.483 33.180 1.00 96.94 99 ASP A CA 1
ATOM 798 C C . ASP A 1 99 ? -23.716 10.887 32.196 1.00 96.94 99 ASP A C 1
ATOM 800 O O . ASP A 1 99 ? -22.642 10.411 32.575 1.00 96.94 99 ASP A O 1
ATOM 804 N N . PHE A 1 100 ? -24.058 10.902 30.907 1.00 96.81 100 PHE A N 1
ATOM 805 C CA . PHE A 1 100 ? -23.171 10.469 29.830 1.00 96.81 100 PHE A CA 1
ATOM 806 C C . PHE A 1 100 ? -23.192 11.414 28.633 1.00 96.81 100 PHE A C 1
ATOM 808 O O . PHE A 1 100 ? -24.169 12.115 28.370 1.00 96.81 100 PHE A O 1
ATOM 815 N N . ILE A 1 101 ? -22.100 11.391 27.877 1.00 97.00 101 ILE A N 1
ATOM 816 C CA . ILE A 1 101 ? -21.992 12.019 26.564 1.00 97.00 101 ILE A CA 1
ATOM 817 C C . ILE A 1 101 ? -21.860 10.935 25.499 1.00 97.00 101 ILE A C 1
ATOM 819 O O . ILE A 1 101 ? -21.235 9.900 25.722 1.00 97.00 101 ILE A O 1
ATOM 823 N N . ILE A 1 102 ? -22.437 11.184 24.326 1.00 95.88 102 ILE A N 1
ATOM 824 C CA . ILE A 1 102 ? -22.230 10.332 23.157 1.00 95.88 102 ILE A CA 1
ATOM 825 C C . ILE A 1 102 ? -21.118 10.956 22.322 1.00 95.88 102 ILE A C 1
ATOM 827 O O . ILE A 1 102 ? -21.268 12.070 21.817 1.00 95.88 102 ILE A O 1
ATOM 831 N N . HIS A 1 103 ? -20.010 10.239 22.174 1.00 94.31 103 HIS A N 1
ATOM 832 C CA . HIS A 1 103 ? -18.889 10.649 21.336 1.00 94.31 103 HIS A CA 1
ATOM 833 C C . HIS A 1 103 ? -18.775 9.728 20.128 1.00 94.31 103 HIS A C 1
ATOM 835 O O . HIS A 1 103 ? -18.518 8.535 20.272 1.00 94.31 103 HIS A O 1
ATOM 841 N N . ARG A 1 104 ? -18.946 10.279 18.925 1.00 93.50 104 ARG A N 1
ATOM 842 C CA . ARG A 1 104 ? -18.807 9.509 17.689 1.00 93.50 104 ARG A CA 1
ATOM 843 C C . ARG A 1 104 ? -17.340 9.377 17.311 1.00 93.50 104 ARG A C 1
ATOM 845 O O . ARG A 1 104 ? -16.680 10.371 17.013 1.00 93.50 104 ARG A O 1
ATOM 852 N N . GLN A 1 105 ? -16.858 8.145 17.263 1.00 90.38 105 GLN A N 1
ATOM 853 C CA . GLN A 1 105 ? -15.481 7.827 16.928 1.00 90.38 105 GLN A CA 1
ATOM 854 C C . GLN A 1 105 ? -15.418 7.062 15.607 1.00 90.38 105 GLN A C 1
ATOM 856 O O . GLN A 1 105 ? -16.040 6.012 15.456 1.00 90.38 105 GLN A O 1
ATOM 861 N N . ALA A 1 106 ? -14.625 7.571 14.660 1.00 90.38 106 ALA A N 1
ATOM 862 C CA . ALA A 1 106 ? -14.227 6.796 13.493 1.00 90.38 106 ALA A CA 1
ATOM 863 C C . ALA A 1 106 ? -13.178 5.771 13.926 1.00 90.38 106 ALA A C 1
ATOM 865 O O . ALA A 1 106 ? -12.168 6.135 14.540 1.00 90.38 106 ALA A O 1
ATOM 866 N N . ILE A 1 107 ? -13.417 4.507 13.606 1.00 87.50 107 ILE A N 1
ATOM 867 C CA . ILE A 1 107 ? -12.464 3.433 13.835 1.00 87.50 107 ILE A CA 1
ATOM 868 C C . ILE A 1 107 ? -12.195 2.698 12.530 1.00 87.50 107 ILE A C 1
ATOM 870 O O . ILE A 1 107 ? -13.050 2.588 11.652 1.00 87.50 107 ILE A O 1
ATOM 874 N N . LYS A 1 108 ? -10.949 2.256 12.399 1.00 88.94 108 LYS A N 1
ATOM 875 C CA . LYS A 1 108 ? -10.444 1.524 11.249 1.00 88.94 108 LYS A CA 1
ATOM 876 C C . LYS A 1 108 ? -10.183 0.098 11.703 1.00 88.94 108 LYS A C 1
ATOM 878 O O . LYS A 1 108 ? -9.518 -0.097 12.716 1.00 88.94 108 LYS A O 1
ATOM 883 N N . TRP A 1 109 ? -10.698 -0.878 10.973 1.00 86.62 109 TRP A N 1
ATOM 884 C CA . TRP A 1 109 ? -10.469 -2.291 11.254 1.00 86.62 109 TRP A CA 1
ATOM 885 C C . TRP A 1 109 ? -10.151 -3.053 9.971 1.00 86.62 109 TRP A C 1
ATOM 887 O O . TRP A 1 109 ? -10.422 -2.580 8.865 1.00 86.62 109 TRP A O 1
ATOM 897 N N . ILE A 1 110 ? -9.542 -4.227 10.124 1.00 89.19 110 ILE A N 1
ATOM 898 C CA . ILE A 1 110 ? -9.253 -5.129 9.008 1.00 89.19 110 ILE A CA 1
ATOM 899 C C . ILE A 1 110 ? -10.579 -5.741 8.550 1.00 89.19 110 ILE A C 1
ATOM 901 O O . ILE A 1 110 ? -11.269 -6.388 9.333 1.00 89.19 110 ILE A O 1
ATOM 905 N N . GLU A 1 111 ? -10.945 -5.485 7.299 1.00 93.25 111 GLU A N 1
ATOM 906 C CA . GLU A 1 111 ? -12.114 -6.079 6.648 1.00 93.25 111 GLU A CA 1
ATOM 907 C C . GLU A 1 111 ? -11.768 -7.444 6.065 1.00 93.25 111 GLU A C 1
ATOM 909 O O . GLU A 1 111 ? -12.515 -8.399 6.262 1.00 93.25 111 GLU A O 1
ATOM 914 N N . ASP A 1 112 ? -10.621 -7.534 5.393 1.00 90.75 112 ASP A N 1
ATOM 915 C CA . ASP A 1 112 ? -10.166 -8.765 4.761 1.00 90.75 112 ASP A CA 1
ATOM 916 C C . ASP A 1 112 ? -8.635 -8.845 4.728 1.00 90.75 112 ASP A C 1
ATOM 918 O O . ASP A 1 112 ? -7.930 -7.828 4.725 1.00 90.75 112 ASP A O 1
ATOM 922 N N . VAL A 1 113 ? -8.130 -10.075 4.690 1.00 90.75 113 VAL A N 1
ATOM 923 C CA . VAL A 1 113 ? -6.724 -10.391 4.438 1.00 90.75 113 VAL A CA 1
ATOM 924 C C . VAL A 1 113 ? -6.683 -11.344 3.255 1.00 90.75 113 VAL A C 1
ATOM 926 O O . VAL A 1 113 ? -6.935 -12.544 3.385 1.00 90.75 113 VAL A O 1
ATOM 929 N N . ILE A 1 114 ? -6.334 -10.806 2.092 1.00 89.31 114 ILE A N 1
ATOM 930 C CA . ILE A 1 114 ? -6.152 -11.606 0.887 1.00 89.31 114 ILE A CA 1
ATOM 931 C C . ILE A 1 114 ? -4.752 -12.205 0.955 1.00 89.31 114 ILE A C 1
ATOM 933 O O . ILE A 1 114 ? -3.758 -11.487 0.841 1.00 89.31 114 ILE A O 1
ATOM 937 N N . ALA A 1 115 ? -4.684 -13.522 1.156 1.00 89.56 115 ALA A N 1
ATOM 938 C CA . ALA A 1 115 ? -3.423 -14.251 1.202 1.00 89.56 115 ALA A CA 1
ATOM 939 C C . ALA A 1 115 ? -2.661 -14.096 -0.121 1.00 89.56 115 ALA A C 1
ATOM 941 O O . ALA A 1 11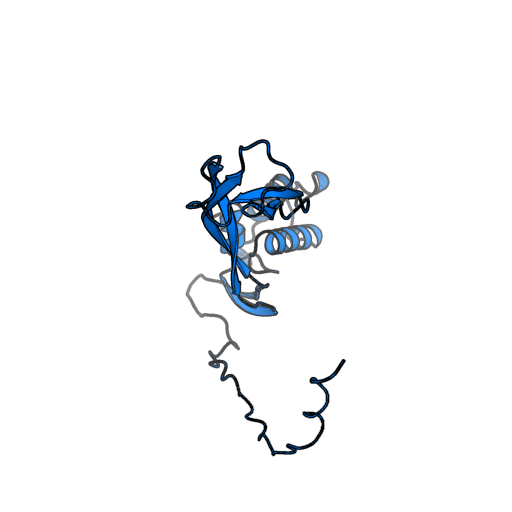5 ? -3.206 -14.384 -1.185 1.00 89.56 115 ALA A O 1
ATOM 942 N N . GLY A 1 116 ? -1.409 -13.665 -0.030 1.00 90.31 116 GLY A N 1
ATOM 943 C CA . GLY A 1 116 ? -0.424 -13.596 -1.095 1.00 90.31 116 GLY A CA 1
ATOM 944 C C . GLY A 1 116 ? 0.540 -14.782 -1.045 1.00 90.31 116 GLY A C 1
ATOM 945 O O . GLY A 1 116 ? 0.162 -15.918 -0.755 1.00 90.31 116 GLY A O 1
ATOM 946 N N . GLY A 1 117 ? 1.803 -14.535 -1.394 1.00 91.44 117 GLY A N 1
ATOM 947 C CA . GLY A 1 117 ? 2.847 -15.559 -1.483 1.00 91.44 117 GLY A CA 1
ATOM 948 C C . GLY A 1 117 ? 2.758 -16.420 -2.745 1.00 91.44 117 GLY A C 1
ATOM 949 O O . GLY A 1 117 ? 3.415 -17.458 -2.837 1.00 91.44 117 GLY A O 1
ATOM 950 N N . TYR A 1 118 ? 1.953 -15.998 -3.717 1.00 91.62 118 TYR A N 1
ATOM 951 C CA . TYR A 1 118 ? 1.872 -16.600 -5.040 1.00 91.62 118 TYR A CA 1
ATOM 952 C C . TYR A 1 118 ? 2.426 -15.643 -6.089 1.00 91.62 118 TYR A C 1
ATOM 954 O O . TYR A 1 118 ? 2.652 -14.458 -5.845 1.00 91.62 118 TYR A O 1
ATOM 962 N N . THR A 1 119 ? 2.659 -16.180 -7.274 1.00 93.25 119 THR A N 1
ATOM 963 C CA . THR A 1 119 ? 3.093 -15.397 -8.422 1.00 93.25 119 THR A CA 1
ATOM 964 C C . THR A 1 119 ? 1.992 -15.319 -9.457 1.00 93.25 119 THR A C 1
ATOM 966 O O . THR A 1 119 ? 1.319 -16.319 -9.691 1.00 93.25 119 THR A O 1
ATOM 969 N N . GLU A 1 120 ? 1.863 -14.176 -10.113 1.00 92.44 120 GLU A N 1
ATOM 970 C CA . GLU A 1 120 ? 0.878 -13.950 -11.168 1.00 92.44 120 GLU A CA 1
ATOM 971 C C . GLU A 1 120 ? 1.524 -13.189 -12.329 1.00 92.44 120 GLU A C 1
ATOM 973 O O . GLU A 1 120 ? 2.413 -12.358 -12.123 1.00 92.44 120 GLU A O 1
ATOM 978 N N . TRP A 1 121 ? 1.076 -13.466 -13.552 1.00 94.88 121 TRP A N 1
ATOM 979 C CA . TRP A 1 121 ? 1.439 -12.669 -14.719 1.00 94.88 121 TRP A CA 1
ATOM 980 C C . TRP A 1 121 ? 0.837 -11.267 -14.620 1.00 94.88 121 TRP A C 1
ATOM 982 O O . TRP A 1 121 ? -0.381 -11.105 -14.605 1.00 94.88 121 TRP A O 1
ATOM 992 N N . GLN A 1 122 ? 1.693 -10.250 -14.579 1.00 96.06 122 GLN A N 1
ATOM 993 C CA . GLN A 1 122 ? 1.289 -8.847 -14.645 1.00 96.06 122 GLN A CA 1
ATOM 994 C C . GLN A 1 122 ? 1.777 -8.232 -15.947 1.00 96.06 122 GLN A C 1
ATOM 996 O O . GLN A 1 122 ? 2.849 -8.586 -16.436 1.00 96.06 122 GLN A O 1
ATOM 1001 N N . GLU A 1 123 ? 0.992 -7.301 -16.485 1.00 96.62 123 GLU A N 1
ATOM 1002 C CA . GLU A 1 123 ? 1.414 -6.462 -17.602 1.00 96.62 123 GLU A CA 1
ATOM 1003 C C . GLU A 1 123 ? 2.588 -5.581 -17.153 1.00 96.62 123 GLU A C 1
ATOM 1005 O O . GLU A 1 123 ? 2.544 -4.952 -16.089 1.00 96.62 123 GLU A O 1
ATOM 1010 N N . VAL A 1 124 ? 3.644 -5.552 -17.958 1.00 97.19 124 VAL A N 1
ATOM 1011 C CA . VAL A 1 124 ? 4.874 -4.800 -17.708 1.00 97.19 124 VAL A CA 1
ATOM 1012 C C . VAL A 1 124 ? 5.255 -3.984 -18.931 1.00 97.19 124 VAL A C 1
ATOM 1014 O O . VAL A 1 124 ? 4.846 -4.289 -20.051 1.00 97.19 124 VAL A O 1
ATOM 1017 N N . VAL A 1 125 ? 6.098 -2.979 -18.719 1.00 96.69 125 VAL A N 1
ATOM 1018 C CA . VAL A 1 125 ? 6.778 -2.299 -19.823 1.00 96.69 125 VAL A CA 1
ATOM 1019 C C . VAL A 1 125 ? 7.617 -3.315 -20.596 1.00 96.69 125 VAL A C 1
ATOM 1021 O O . VAL A 1 125 ? 8.395 -4.068 -20.000 1.00 96.69 125 VAL A O 1
ATOM 1024 N N . CYS A 1 126 ? 7.451 -3.343 -21.918 1.00 95.69 126 CYS A N 1
ATOM 1025 C CA . CYS A 1 126 ? 8.260 -4.176 -22.796 1.00 95.69 126 CYS A CA 1
ATOM 1026 C C . CYS A 1 126 ? 9.735 -3.783 -22.709 1.00 95.69 126 CYS A C 1
ATOM 1028 O O . CYS A 1 126 ? 10.063 -2.613 -22.551 1.00 95.69 126 CYS A O 1
ATOM 1030 N N . GLU A 1 127 ? 10.644 -4.753 -22.818 1.00 93.44 127 GLU A N 1
ATOM 1031 C CA . GLU A 1 127 ? 12.084 -4.514 -22.639 1.00 93.44 127 GLU A CA 1
ATOM 1032 C C . GLU A 1 127 ? 12.627 -3.428 -23.585 1.00 93.44 127 GLU A C 1
ATOM 1034 O O . GLU A 1 127 ? 13.438 -2.600 -23.174 1.00 93.44 127 GLU A O 1
ATOM 1039 N N . GLU A 1 128 ? 12.120 -3.383 -24.818 1.00 93.75 128 GLU A N 1
ATOM 1040 C CA . GLU A 1 128 ? 12.457 -2.368 -25.824 1.00 93.75 128 GLU A CA 1
ATOM 1041 C C . GLU A 1 128 ? 11.970 -0.952 -25.475 1.00 93.75 128 GLU A C 1
ATOM 1043 O O . GLU A 1 128 ? 12.592 0.028 -25.888 1.00 93.75 128 GLU A O 1
ATOM 1048 N N . ASP A 1 129 ? 10.930 -0.842 -24.648 1.00 94.31 129 ASP A N 1
ATOM 1049 C CA . ASP A 1 129 ? 10.357 0.424 -24.186 1.00 94.31 129 ASP A CA 1
ATOM 1050 C C . ASP A 1 129 ? 10.994 0.920 -22.874 1.00 94.31 129 ASP A C 1
ATOM 1052 O O . ASP A 1 129 ? 10.714 2.032 -22.409 1.00 94.31 129 ASP A O 1
ATOM 1056 N N . ILE A 1 130 ? 11.906 0.144 -22.273 1.00 94.06 130 ILE A N 1
ATOM 1057 C CA . ILE A 1 130 ? 12.681 0.570 -21.100 1.00 94.06 130 ILE A CA 1
ATOM 1058 C C . ILE A 1 130 ? 13.813 1.503 -21.549 1.00 94.06 130 ILE A C 1
ATOM 1060 O O . ILE A 1 130 ? 14.985 1.136 -21.654 1.00 94.06 130 ILE A O 1
ATOM 1064 N N . THR A 1 131 ? 13.450 2.757 -21.813 1.00 94.56 131 THR A N 1
ATOM 1065 C CA . THR A 1 131 ? 14.385 3.789 -22.276 1.00 94.56 131 THR A CA 1
ATOM 1066 C C . THR A 1 131 ? 15.225 4.383 -21.131 1.00 94.56 131 THR A C 1
ATOM 1068 O O . THR A 1 131 ? 14.774 4.428 -19.981 1.00 94.56 131 THR A O 1
ATOM 1071 N N . PRO A 1 132 ? 16.429 4.929 -21.409 1.00 94.69 132 PRO A N 1
ATOM 1072 C CA . PRO A 1 132 ? 17.214 5.663 -20.409 1.00 94.69 132 PRO A CA 1
ATOM 1073 C C . PRO A 1 132 ? 16.452 6.835 -19.774 1.00 94.69 132 PRO A C 1
ATOM 1075 O O . PRO A 1 132 ? 16.649 7.132 -18.595 1.00 94.69 132 PRO A O 1
ATOM 1078 N N . THR A 1 133 ? 15.559 7.472 -20.538 1.00 93.44 133 THR A N 1
ATOM 1079 C CA . THR A 1 133 ? 14.672 8.536 -20.056 1.00 93.44 133 THR A CA 1
ATOM 1080 C C . THR A 1 133 ? 13.671 7.998 -19.040 1.00 93.44 133 THR A C 1
ATOM 1082 O O . THR A 1 133 ? 13.605 8.531 -17.934 1.00 93.44 133 THR A O 1
ATOM 1085 N N . LEU A 1 134 ? 12.977 6.895 -19.353 1.00 94.50 134 LEU A N 1
ATOM 1086 C CA . LEU A 1 134 ? 12.075 6.235 -18.404 1.00 94.50 134 LEU A CA 1
ATOM 1087 C C . LEU A 1 134 ? 12.817 5.838 -17.123 1.00 94.50 134 LEU A C 1
ATOM 1089 O O . LEU A 1 134 ? 12.331 6.061 -16.018 1.00 94.50 134 LEU A O 1
ATOM 1093 N N . VAL A 1 135 ? 14.028 5.293 -17.256 1.00 95.75 135 VAL A N 1
ATOM 1094 C CA . VAL A 1 135 ? 14.872 4.920 -16.115 1.00 95.75 135 VAL A CA 1
ATOM 1095 C C . VAL A 1 135 ? 15.226 6.137 -15.249 1.00 95.75 135 VAL A C 1
ATOM 1097 O O . VAL A 1 135 ? 15.153 6.060 -14.020 1.00 95.75 135 VAL A O 1
ATOM 1100 N N . ALA A 1 136 ? 15.585 7.270 -15.857 1.00 95.12 136 ALA A N 1
ATOM 1101 C CA . ALA A 1 136 ? 15.895 8.501 -15.131 1.00 95.12 136 ALA A CA 1
ATOM 1102 C C . ALA A 1 136 ? 14.666 9.066 -14.397 1.00 95.12 136 ALA A C 1
ATOM 1104 O O . ALA A 1 136 ? 14.763 9.465 -13.231 1.00 95.12 136 ALA A O 1
ATOM 1105 N N . GLU A 1 137 ? 13.501 9.062 -15.046 1.00 95.38 137 GLU A N 1
ATOM 1106 C CA . GLU A 1 137 ? 12.244 9.504 -14.441 1.00 95.38 137 GLU A CA 1
ATOM 1107 C C . GLU A 1 137 ? 11.806 8.584 -13.304 1.00 95.38 137 GLU A C 1
ATOM 1109 O O . GLU A 1 137 ? 11.450 9.071 -12.228 1.00 95.38 137 GLU A O 1
ATOM 1114 N N . LEU A 1 138 ? 11.923 7.268 -13.484 1.00 96.50 138 LEU A N 1
ATOM 1115 C CA . LEU A 1 138 ? 11.634 6.289 -12.444 1.00 96.50 138 LEU A CA 1
ATOM 1116 C C . LEU A 1 138 ? 12.512 6.512 -11.208 1.00 96.50 138 LEU A C 1
ATOM 1118 O O . LEU A 1 138 ? 11.988 6.603 -10.098 1.00 96.50 138 LEU A O 1
ATOM 1122 N N . ARG A 1 139 ? 13.832 6.683 -11.380 1.00 96.94 139 ARG A N 1
ATOM 1123 C CA . ARG A 1 139 ? 14.744 7.010 -10.268 1.00 96.94 139 ARG A CA 1
ATOM 1124 C C . ARG A 1 139 ? 14.321 8.283 -9.543 1.00 96.94 139 ARG A C 1
ATOM 1126 O O . ARG A 1 139 ? 14.287 8.308 -8.314 1.00 96.94 139 ARG A O 1
ATOM 1133 N N . LYS A 1 140 ? 13.954 9.326 -10.292 1.00 96.50 140 LYS A N 1
ATOM 1134 C CA . LYS A 1 140 ? 13.457 10.585 -9.726 1.00 96.50 140 LYS A CA 1
ATOM 1135 C C . LYS A 1 140 ? 12.176 10.374 -8.921 1.00 96.50 140 LYS A C 1
ATOM 1137 O O . LYS A 1 140 ? 12.092 10.863 -7.797 1.00 96.50 140 LYS A O 1
ATOM 1142 N N . LYS A 1 141 ? 11.192 9.645 -9.453 1.00 97.25 141 LYS A N 1
ATOM 1143 C CA . LYS A 1 141 ? 9.927 9.366 -8.755 1.00 97.25 141 LYS A CA 1
ATOM 1144 C C . LYS A 1 141 ? 10.154 8.536 -7.491 1.00 97.25 141 LYS A C 1
ATOM 1146 O O . LYS A 1 141 ? 9.636 8.899 -6.438 1.00 97.25 141 LYS A O 1
ATOM 1151 N N . LEU A 1 142 ? 10.984 7.495 -7.558 1.00 97.19 142 LEU A N 1
ATOM 1152 C CA . LEU A 1 142 ? 11.344 6.673 -6.399 1.00 97.19 142 LEU A CA 1
ATOM 1153 C C . LEU A 1 142 ? 12.074 7.490 -5.325 1.00 97.19 142 LEU A C 1
ATOM 1155 O O . LEU A 1 142 ? 11.709 7.410 -4.154 1.00 97.19 142 LEU A O 1
ATOM 1159 N N . TYR A 1 143 ? 13.039 8.333 -5.705 1.00 96.38 143 TYR A N 1
ATOM 1160 C CA . TYR A 1 143 ? 13.708 9.257 -4.784 1.00 96.38 143 TYR A CA 1
ATOM 1161 C C . TYR A 1 143 ? 12.715 10.199 -4.092 1.00 96.38 143 TYR A C 1
ATOM 1163 O O . TYR A 1 143 ? 12.723 10.305 -2.868 1.00 96.38 143 TYR A O 1
ATOM 1171 N N . LEU A 1 144 ? 11.805 10.823 -4.850 1.00 96.25 144 LEU A N 1
ATOM 1172 C CA . LEU A 1 144 ? 10.782 11.722 -4.300 1.00 96.25 144 LEU A CA 1
ATOM 1173 C C . LEU A 1 144 ? 9.815 11.012 -3.339 1.00 96.25 144 LEU A C 1
ATOM 1175 O O . LEU A 1 144 ? 9.276 11.647 -2.436 1.00 96.25 144 LEU A O 1
ATOM 1179 N N . LYS A 1 145 ? 9.604 9.703 -3.511 1.00 96.56 145 LYS A N 1
ATOM 1180 C CA . LYS A 1 145 ? 8.813 8.861 -2.602 1.00 96.56 145 LYS A CA 1
ATOM 1181 C C . LYS A 1 145 ? 9.628 8.316 -1.415 1.00 96.56 145 LYS A C 1
ATOM 1183 O O . LYS A 1 145 ? 9.053 7.643 -0.567 1.00 96.56 145 LYS A O 1
ATOM 1188 N N . GLY A 1 146 ? 10.932 8.599 -1.341 1.00 96.38 146 GLY A N 1
ATOM 1189 C CA . GLY A 1 146 ? 11.823 8.162 -0.259 1.00 96.38 146 GLY A CA 1
ATOM 1190 C C . GLY A 1 146 ? 12.476 6.789 -0.460 1.00 96.38 146 GLY A C 1
ATOM 1191 O O . GLY A 1 146 ? 13.006 6.231 0.494 1.00 96.38 146 GLY A O 1
ATOM 1192 N N . TYR A 1 147 ? 12.448 6.242 -1.679 1.00 96.25 147 TYR A N 1
ATOM 1193 C CA . TYR A 1 147 ? 12.954 4.899 -2.005 1.00 96.25 147 TYR A CA 1
ATOM 1194 C C . TYR A 1 147 ? 14.296 4.893 -2.745 1.00 96.25 147 TYR A C 1
ATOM 1196 O O . TYR A 1 147 ? 14.824 3.822 -3.024 1.00 96.25 147 TYR A O 1
ATOM 1204 N N . GLY A 1 148 ? 14.850 6.062 -3.068 1.00 91.31 148 GLY A N 1
ATOM 1205 C CA . GLY A 1 148 ? 16.128 6.201 -3.769 1.00 91.31 148 GLY A CA 1
ATOM 1206 C C . GLY A 1 148 ? 17.057 7.205 -3.096 1.00 91.31 148 GLY A C 1
ATOM 1207 O O . GLY A 1 148 ? 16.673 7.899 -2.153 1.00 91.31 148 GLY A O 1
ATOM 1208 N N . GLN A 1 149 ? 18.281 7.311 -3.605 1.00 91.50 149 GLN A N 1
ATOM 1209 C CA . GLN A 1 149 ? 19.288 8.254 -3.119 1.00 91.50 149 GLN A CA 1
ATOM 1210 C C . GLN A 1 149 ? 19.546 9.378 -4.124 1.00 91.50 149 GLN A C 1
ATOM 1212 O O . GLN A 1 149 ? 19.468 9.189 -5.335 1.00 91.50 149 GLN A O 1
ATOM 1217 N N . GLN A 1 150 ? 19.943 10.553 -3.630 1.00 90.62 150 GLN A N 1
ATOM 1218 C CA . GLN A 1 150 ? 20.284 11.692 -4.493 1.00 90.62 150 GLN A CA 1
ATOM 1219 C C . GLN A 1 150 ? 21.411 11.353 -5.488 1.00 90.62 150 GLN A C 1
ATOM 1221 O O . GLN A 1 150 ? 21.396 11.813 -6.626 1.00 90.62 150 GLN A O 1
ATOM 1226 N N . SER A 1 151 ? 22.378 10.525 -5.077 1.00 88.69 151 SER A N 1
ATOM 1227 C CA . SER A 1 151 ? 23.490 10.051 -5.915 1.00 88.69 151 SER A CA 1
ATOM 1228 C C . SER A 1 151 ? 23.052 9.146 -7.074 1.00 88.69 151 SER A C 1
ATOM 1230 O O . SER A 1 151 ? 23.835 8.898 -7.994 1.00 88.69 151 SER A O 1
ATOM 1232 N N . GLU A 1 152 ? 21.810 8.661 -7.043 1.00 87.69 152 GLU A N 1
ATOM 1233 C CA . GLU A 1 152 ? 21.220 7.797 -8.062 1.00 87.69 152 GLU A CA 1
ATOM 1234 C C . GLU A 1 152 ? 20.448 8.607 -9.116 1.00 87.69 152 GLU A C 1
ATOM 1236 O O . GLU A 1 152 ? 20.095 8.053 -10.148 1.00 87.69 152 GLU A O 1
ATOM 1241 N N . LEU A 1 153 ? 20.242 9.920 -8.937 1.00 87.81 153 LEU A N 1
ATOM 1242 C CA . LEU A 1 153 ? 19.530 10.786 -9.891 1.00 87.81 153 LEU A CA 1
ATOM 1243 C C . LEU A 1 153 ? 20.357 11.105 -11.145 1.00 87.81 153 LEU A C 1
ATOM 1245 O O . LEU A 1 153 ? 20.764 12.241 -11.387 1.00 87.81 153 LEU A O 1
ATOM 1249 N N . LYS A 1 154 ? 20.613 10.085 -11.953 1.00 81.38 154 LYS A N 1
ATOM 1250 C CA . LYS A 1 154 ? 21.326 10.176 -13.223 1.00 81.38 154 LYS A CA 1
ATOM 1251 C C . LYS A 1 154 ? 20.660 9.295 -14.271 1.00 81.38 154 LYS A C 1
ATOM 1253 O O . LYS A 1 154 ? 20.036 8.278 -13.946 1.00 81.38 154 LYS A O 1
ATOM 1258 N N . GLU A 1 155 ? 20.842 9.675 -15.529 1.00 78.75 155 GLU A N 1
ATOM 1259 C CA . GLU A 1 155 ? 20.564 8.789 -16.654 1.00 78.75 155 GLU A CA 1
ATOM 1260 C C . GLU A 1 155 ? 21.434 7.532 -16.563 1.00 78.75 155 GLU A C 1
ATOM 1262 O O . GLU A 1 155 ? 22.551 7.546 -16.035 1.00 78.75 155 GLU A O 1
ATOM 1267 N N . GLY A 1 156 ? 20.905 6.416 -17.052 1.00 81.69 156 GLY A N 1
ATOM 1268 C CA . GLY A 1 156 ? 21.639 5.162 -17.090 1.00 81.69 156 GLY A CA 1
ATOM 1269 C C . GLY A 1 156 ? 20.741 3.976 -17.395 1.00 81.69 156 GLY A C 1
ATOM 1270 O O . GLY A 1 156 ? 19.559 4.131 -17.684 1.00 81.69 156 GLY A O 1
ATOM 1271 N N . SER A 1 157 ? 21.318 2.785 -17.303 1.00 90.50 157 SER A N 1
ATOM 1272 C CA . SER A 1 157 ? 20.607 1.517 -17.440 1.00 90.50 157 SER A CA 1
ATOM 1273 C C . SER A 1 157 ? 19.940 1.095 -16.130 1.00 90.50 157 SER A C 1
ATOM 1275 O O . SER A 1 157 ? 20.178 1.683 -15.070 1.00 90.50 157 SER A O 1
ATOM 1277 N N . VAL A 1 158 ? 19.113 0.053 -16.198 1.00 93.69 158 VAL A N 1
ATOM 1278 C CA . VAL A 1 158 ? 18.549 -0.608 -15.019 1.00 93.69 158 VAL A CA 1
ATOM 1279 C C . VAL A 1 158 ? 19.658 -1.339 -14.256 1.00 93.69 158 VAL A C 1
ATOM 1281 O O . VAL A 1 158 ? 20.144 -2.379 -14.695 1.00 93.69 158 VAL A O 1
ATOM 1284 N N . ASP A 1 159 ? 20.046 -0.801 -13.101 1.00 94.19 159 ASP A N 1
ATOM 1285 C CA . ASP A 1 159 ? 21.042 -1.391 -12.203 1.00 94.19 159 ASP A CA 1
ATOM 1286 C C . ASP A 1 159 ? 20.398 -2.035 -10.961 1.00 94.19 159 ASP A C 1
ATOM 1288 O O . ASP A 1 159 ? 19.180 -2.005 -10.757 1.00 94.19 159 ASP A O 1
ATOM 1292 N N . SER A 1 160 ? 21.226 -2.662 -10.122 1.00 94.56 160 SER A N 1
ATOM 1293 C CA . SER A 1 160 ? 20.778 -3.318 -8.891 1.00 94.56 160 SER A CA 1
ATOM 1294 C C . SER A 1 160 ? 20.138 -2.355 -7.893 1.00 94.56 160 SER A C 1
ATOM 1296 O O . SER A 1 160 ? 19.222 -2.758 -7.180 1.00 94.56 160 SER A O 1
ATOM 1298 N N . ASN A 1 161 ? 20.592 -1.099 -7.840 1.00 94.31 161 ASN A N 1
ATOM 1299 C CA . ASN A 1 161 ? 20.081 -0.116 -6.887 1.00 94.31 161 ASN A CA 1
ATOM 1300 C C . ASN A 1 161 ? 18.673 0.321 -7.282 1.00 94.31 161 ASN A C 1
ATOM 1302 O O . ASN A 1 161 ? 17.777 0.326 -6.442 1.00 94.31 161 ASN A O 1
ATOM 1306 N N . LEU A 1 162 ? 18.452 0.587 -8.572 1.00 96.00 162 LEU A N 1
ATOM 1307 C CA . LEU A 1 162 ? 17.125 0.875 -9.096 1.00 96.00 162 LEU A CA 1
ATOM 1308 C C . LEU A 1 162 ? 16.171 -0.301 -8.873 1.00 96.00 162 LEU A C 1
ATOM 1310 O O . LEU A 1 162 ? 15.057 -0.095 -8.400 1.00 96.00 162 LEU A O 1
ATOM 1314 N N . LYS A 1 163 ? 16.606 -1.538 -9.152 1.00 96.12 163 LYS A N 1
ATOM 1315 C CA . LYS A 1 163 ? 15.778 -2.726 -8.888 1.00 96.12 163 LYS A CA 1
ATOM 1316 C C . LYS A 1 163 ? 15.417 -2.853 -7.405 1.00 96.12 163 LYS A C 1
ATOM 1318 O O . LYS A 1 163 ? 14.267 -3.139 -7.090 1.00 96.12 163 LYS A O 1
ATOM 1323 N N . ALA A 1 164 ? 16.362 -2.616 -6.496 1.00 96.50 164 ALA A N 1
ATOM 1324 C CA . ALA A 1 164 ? 16.104 -2.662 -5.058 1.00 96.50 164 ALA A CA 1
ATOM 1325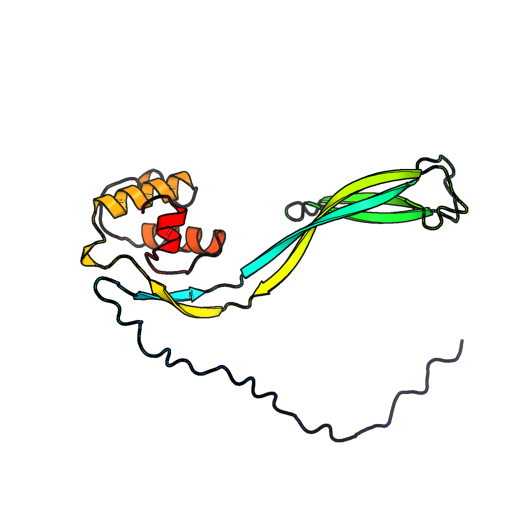 C C . ALA A 1 164 ? 15.129 -1.561 -4.605 1.00 96.50 164 ALA A C 1
ATOM 1327 O O . ALA A 1 164 ? 14.191 -1.841 -3.858 1.00 96.50 164 ALA A O 1
ATOM 1328 N N . ALA A 1 165 ? 15.313 -0.330 -5.090 1.00 96.94 165 ALA A N 1
ATOM 1329 C CA . ALA A 1 165 ? 14.417 0.795 -4.829 1.00 96.94 165 ALA A CA 1
ATOM 1330 C C . ALA A 1 165 ? 12.987 0.508 -5.310 1.00 96.94 165 ALA A C 1
ATOM 1332 O O . ALA A 1 165 ? 12.029 0.715 -4.564 1.00 96.94 165 ALA A O 1
ATOM 1333 N N . LEU A 1 166 ? 12.855 -0.028 -6.527 1.00 97.62 166 LEU A N 1
ATOM 1334 C CA . LEU A 1 166 ? 11.580 -0.423 -7.121 1.00 97.62 166 LEU A CA 1
ATOM 1335 C C . LEU A 1 166 ? 10.881 -1.506 -6.291 1.00 97.62 166 LEU A C 1
ATOM 1337 O O . LEU A 1 166 ? 9.718 -1.343 -5.941 1.00 97.62 166 LEU A O 1
ATOM 1341 N N . VAL A 1 167 ? 11.598 -2.566 -5.906 1.00 97.44 167 VAL A N 1
ATOM 1342 C CA . VAL A 1 167 ? 11.053 -3.653 -5.073 1.00 97.44 167 VAL A CA 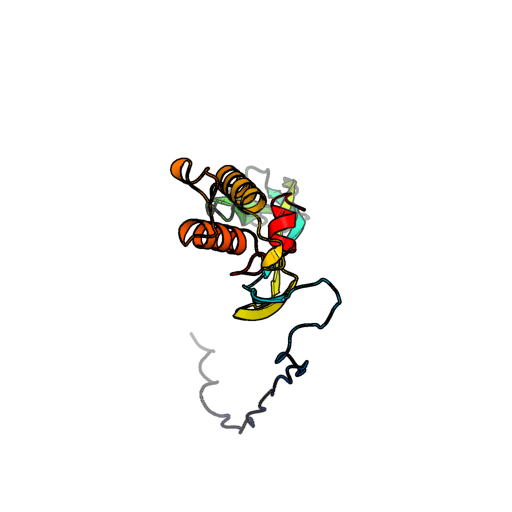1
ATOM 1343 C C . VAL A 1 167 ? 10.591 -3.143 -3.708 1.00 97.44 167 VAL A C 1
ATOM 1345 O O . VAL A 1 167 ? 9.521 -3.526 -3.241 1.00 97.44 167 VAL A O 1
ATOM 1348 N N . ASN A 1 168 ? 11.366 -2.270 -3.062 1.00 96.94 168 ASN A N 1
ATOM 1349 C CA . ASN A 1 168 ? 10.973 -1.689 -1.777 1.00 96.94 168 ASN A CA 1
ATOM 1350 C C . ASN A 1 168 ? 9.721 -0.818 -1.915 1.00 96.94 168 ASN A C 1
ATOM 1352 O O . ASN A 1 168 ? 8.834 -0.876 -1.064 1.00 96.94 168 ASN A O 1
ATOM 1356 N N . TYR A 1 169 ? 9.635 -0.038 -2.994 1.00 97.44 169 TYR A N 1
ATOM 1357 C CA . TYR A 1 169 ? 8.439 0.733 -3.303 1.00 97.44 169 TYR A CA 1
ATOM 1358 C C . TYR A 1 169 ? 7.234 -0.184 -3.527 1.00 97.44 169 TYR A C 1
ATOM 1360 O O . TYR A 1 169 ? 6.187 0.045 -2.926 1.00 97.44 169 TYR A O 1
ATOM 1368 N N . GLN A 1 170 ? 7.390 -1.254 -4.308 1.00 97.75 170 GLN A N 1
ATOM 1369 C CA . GLN A 1 170 ? 6.317 -2.206 -4.586 1.00 97.75 170 GLN A CA 1
ATOM 1370 C C . GLN A 1 170 ? 5.756 -2.833 -3.307 1.00 97.75 170 GLN A C 1
ATOM 1372 O O . GLN A 1 170 ? 4.553 -2.753 -3.060 1.00 97.75 170 GLN A O 1
ATOM 1377 N N . LYS A 1 171 ? 6.635 -3.350 -2.441 1.00 94.50 171 LYS A N 1
ATOM 1378 C CA . LYS A 1 171 ? 6.266 -3.943 -1.144 1.00 94.50 171 LYS A CA 1
ATOM 1379 C C . LYS A 1 171 ? 5.477 -2.986 -0.263 1.00 94.50 171 LYS A C 1
ATOM 1381 O O . LYS A 1 171 ? 4.387 -3.300 0.201 1.00 94.50 171 LYS A O 1
ATOM 1386 N N . ASN A 1 172 ? 6.002 -1.780 -0.075 1.00 94.38 172 ASN A N 1
ATOM 1387 C CA . ASN A 1 172 ? 5.405 -0.808 0.837 1.00 94.38 172 ASN A CA 1
ATOM 1388 C C . ASN A 1 172 ? 4.081 -0.218 0.329 1.00 94.38 172 ASN A C 1
ATOM 1390 O O . ASN A 1 172 ? 3.393 0.458 1.092 1.00 94.38 172 ASN A O 1
ATOM 1394 N N . ASN A 1 173 ? 3.735 -0.443 -0.941 1.00 93.44 173 ASN A N 1
ATOM 1395 C CA . ASN A 1 173 ? 2.507 0.060 -1.553 1.00 93.44 173 ASN A CA 1
ATOM 1396 C C . ASN A 1 173 ? 1.563 -1.068 -2.009 1.00 93.44 173 ASN A C 1
ATOM 1398 O O . ASN A 1 173 ? 0.579 -0.782 -2.685 1.00 93.44 173 ASN A O 1
ATOM 1402 N N . GLY A 1 174 ? 1.831 -2.330 -1.640 1.00 92.25 174 GLY A N 1
ATOM 1403 C CA . GLY A 1 174 ? 0.970 -3.468 -1.989 1.00 92.25 174 GLY A CA 1
ATOM 1404 C C . GLY A 1 174 ? 0.882 -3.738 -3.496 1.00 92.25 174 GLY A C 1
ATOM 1405 O O . GLY A 1 174 ? -0.160 -4.166 -3.990 1.00 92.25 174 GLY A O 1
ATOM 1406 N N . LEU A 1 175 ? 1.951 -3.441 -4.236 1.00 95.44 175 LEU A N 1
ATOM 1407 C CA . LEU A 1 175 ? 2.035 -3.616 -5.687 1.00 95.44 175 LEU A CA 1
ATOM 1408 C C . LEU A 1 175 ? 2.701 -4.956 -6.040 1.00 95.44 175 LEU A C 1
ATOM 1410 O O . LEU A 1 175 ? 3.416 -5.516 -5.207 1.00 95.44 175 LEU A O 1
ATOM 1414 N N . PRO A 1 176 ? 2.520 -5.468 -7.273 1.00 96.19 176 PRO A N 1
ATOM 1415 C CA . PRO A 1 176 ? 3.253 -6.640 -7.734 1.00 96.19 176 PRO A CA 1
ATOM 1416 C C . PRO A 1 176 ? 4.766 -6.426 -7.672 1.00 96.19 176 PRO A C 1
ATOM 1418 O O . PRO A 1 176 ? 5.273 -5.383 -8.069 1.00 96.19 176 PRO A O 1
ATOM 1421 N N . ILE A 1 177 ? 5.501 -7.419 -7.176 1.00 96.94 177 ILE A N 1
ATOM 1422 C CA . ILE A 1 177 ? 6.920 -7.257 -6.856 1.00 96.94 177 ILE A CA 1
ATOM 1423 C C . ILE A 1 177 ? 7.808 -7.863 -7.938 1.00 96.94 177 ILE A C 1
ATOM 1425 O O . ILE A 1 177 ? 7.629 -9.016 -8.344 1.00 96.94 177 ILE A O 1
ATOM 1429 N N . GLY A 1 178 ? 8.850 -7.111 -8.305 1.00 92.25 178 GLY A N 1
ATOM 1430 C CA . GLY A 1 178 ? 10.028 -7.626 -9.003 1.00 92.25 178 GLY A CA 1
ATOM 1431 C C . GLY A 1 178 ? 10.105 -7.307 -10.493 1.00 92.25 178 GLY A C 1
ATOM 1432 O O . GLY A 1 178 ? 11.018 -7.787 -11.164 1.00 92.25 178 GLY A O 1
ATOM 1433 N N . SER A 1 179 ? 9.185 -6.516 -11.045 1.00 95.38 179 SER A N 1
ATOM 1434 C CA . SER A 1 179 ? 9.198 -6.132 -12.467 1.00 95.38 179 SER A CA 1
ATOM 1435 C C . SER A 1 179 ? 8.763 -4.683 -12.678 1.00 95.38 179 SER A C 1
ATOM 1437 O O . SER A 1 179 ? 8.347 -4.025 -11.736 1.00 95.38 179 SER A O 1
ATOM 1439 N N . PHE A 1 180 ? 8.891 -4.169 -13.902 1.00 96.19 180 PHE A N 1
ATOM 1440 C CA . PHE A 1 180 ? 8.431 -2.828 -14.287 1.00 96.19 180 PHE A CA 1
ATOM 1441 C C . PHE A 1 180 ? 6.943 -2.898 -14.650 1.00 96.19 180 PHE A C 1
ATOM 1443 O O . PHE A 1 180 ? 6.562 -2.692 -15.801 1.00 96.19 180 PHE A O 1
ATOM 1450 N N . ASP A 1 181 ? 6.113 -3.303 -13.688 1.00 95.25 181 ASP A N 1
ATOM 1451 C CA . ASP A 1 181 ? 4.688 -3.513 -13.914 1.00 95.25 181 ASP A CA 1
ATOM 1452 C C . ASP A 1 181 ? 3.933 -2.195 -14.104 1.00 95.25 181 ASP A C 1
ATOM 1454 O O . ASP A 1 181 ? 4.216 -1.183 -13.459 1.00 95.25 181 ASP A O 1
ATOM 1458 N N . ILE A 1 182 ? 2.946 -2.225 -15.000 1.00 96.56 182 ILE A N 1
ATOM 1459 C CA . ILE A 1 182 ? 2.149 -1.056 -15.391 1.00 96.56 182 ILE A CA 1
ATOM 1460 C C . ILE A 1 182 ? 1.476 -0.410 -14.170 1.00 96.56 182 ILE A C 1
ATOM 1462 O O . ILE A 1 182 ? 1.434 0.813 -14.066 1.00 96.56 182 ILE A O 1
ATOM 1466 N N . LYS A 1 183 ? 1.017 -1.200 -13.188 1.00 96.06 183 LYS A N 1
ATOM 1467 C CA . LYS A 1 183 ? 0.396 -0.666 -11.962 1.00 96.06 183 LYS A CA 1
ATOM 1468 C C . LYS A 1 183 ? 1.390 0.149 -11.132 1.00 96.06 183 LYS A C 1
ATOM 1470 O O . LYS A 1 183 ? 1.034 1.226 -10.661 1.00 96.06 183 LYS A O 1
ATOM 1475 N N . THR A 1 184 ? 2.626 -0.322 -10.996 1.00 97.25 184 THR A N 1
ATOM 1476 C CA . THR A 1 184 ? 3.699 0.398 -10.300 1.00 97.25 184 THR A CA 1
ATOM 1477 C C . THR A 1 184 ? 4.102 1.680 -11.014 1.00 97.25 184 THR A C 1
ATOM 1479 O O . THR A 1 184 ? 4.337 2.701 -10.369 1.00 97.25 184 THR A O 1
ATOM 1482 N N . LEU A 1 185 ? 4.181 1.668 -12.345 1.00 97.00 185 LEU A N 1
ATOM 1483 C CA . LEU A 1 185 ? 4.492 2.889 -13.090 1.00 97.00 185 LEU A CA 1
ATOM 1484 C C . LEU A 1 185 ? 3.351 3.912 -12.999 1.00 97.00 185 LEU A C 1
ATOM 1486 O O . LEU A 1 185 ? 3.616 5.097 -12.794 1.00 97.00 185 LEU A O 1
ATOM 1490 N N . ALA A 1 186 ? 2.098 3.459 -13.066 1.00 97.00 186 ALA A N 1
ATOM 1491 C CA . ALA A 1 186 ? 0.927 4.312 -12.885 1.00 97.00 186 ALA A CA 1
ATOM 1492 C C . ALA A 1 186 ? 0.874 4.918 -11.470 1.00 97.00 186 ALA A C 1
ATOM 1494 O O . ALA A 1 186 ? 0.619 6.110 -11.322 1.00 97.00 186 ALA A O 1
ATOM 1495 N N . SER A 1 187 ? 1.198 4.154 -10.416 1.00 96.88 187 SER A N 1
ATOM 1496 C CA . SER A 1 187 ? 1.238 4.675 -9.036 1.00 96.88 187 SER A CA 1
ATOM 1497 C C . SER A 1 187 ? 2.366 5.692 -8.788 1.00 96.88 187 SER A C 1
ATOM 1499 O O . SER A 1 187 ? 2.380 6.388 -7.765 1.00 96.88 187 SER A O 1
ATOM 1501 N N . LEU A 1 188 ? 3.321 5.774 -9.719 1.00 96.88 188 LEU A N 1
ATOM 1502 C CA . LEU A 1 188 ? 4.398 6.761 -9.763 1.00 96.88 188 LEU A CA 1
ATOM 1503 C C . LEU A 1 188 ? 4.120 7.902 -10.758 1.00 96.88 188 LEU A C 1
ATOM 1505 O O . LEU A 1 188 ? 4.982 8.768 -10.925 1.00 96.88 188 LEU A O 1
ATOM 1509 N N . ASP A 1 189 ? 2.944 7.934 -11.388 1.00 96.31 189 ASP A N 1
ATOM 1510 C CA . ASP A 1 189 ? 2.552 8.857 -12.460 1.00 96.31 189 ASP A CA 1
ATOM 1511 C C . ASP A 1 189 ? 3.616 8.938 -13.574 1.00 96.31 189 ASP A C 1
ATOM 1513 O O . ASP A 1 189 ? 4.138 10.019 -13.877 1.00 96.31 189 ASP A O 1
ATOM 1517 N N . LEU A 1 190 ? 4.031 7.777 -14.090 1.00 94.06 190 LEU A N 1
ATOM 1518 C CA . LEU A 1 190 ? 4.942 7.652 -15.238 1.00 94.06 190 LEU A CA 1
ATOM 1519 C C . LEU A 1 190 ? 4.217 7.298 -16.542 1.00 94.06 190 LEU A C 1
ATOM 1521 O O . LEU A 1 190 ? 4.805 7.439 -17.611 1.00 94.06 190 LEU A O 1
ATOM 1525 N N . ILE A 1 191 ? 2.968 6.844 -16.443 1.00 90.88 191 ILE A N 1
ATOM 1526 C CA . ILE A 1 191 ? 2.086 6.452 -17.547 1.00 90.88 191 ILE A CA 1
ATOM 1527 C C . ILE A 1 191 ? 0.637 6.794 -17.209 1.00 90.88 191 ILE A C 1
ATOM 1529 O O . ILE A 1 191 ? 0.345 6.949 -15.999 1.00 90.88 191 ILE A O 1
#

pLDDT: mean 85.94, std 17.25, range [39.97, 97.75]